Protein AF-A0A8J7USV6-F1 (afdb_monomer)

Structure (mmCIF, N/CA/C/O backbone):
data_AF-A0A8J7USV6-F1
#
_entry.id   AF-A0A8J7USV6-F1
#
loop_
_atom_site.group_PDB
_atom_site.id
_atom_site.type_symbol
_atom_site.label_atom_id
_atom_site.label_alt_id
_atom_site.label_comp_id
_atom_site.label_asym_id
_atom_site.label_entity_id
_atom_site.label_seq_id
_atom_site.pdbx_PDB_ins_code
_atom_site.Cartn_x
_atom_site.Cartn_y
_atom_site.Cartn_z
_atom_site.occupancy
_atom_site.B_iso_or_equiv
_atom_site.auth_seq_id
_atom_site.auth_comp_id
_atom_site.auth_asym_id
_atom_site.auth_atom_id
_atom_site.pdbx_PDB_model_num
ATOM 1 N N . MET A 1 1 ? 11.030 -17.946 -45.733 1.00 32.62 1 MET A N 1
ATOM 2 C CA . MET A 1 1 ? 11.111 -16.596 -46.326 1.00 32.62 1 MET A CA 1
ATOM 3 C C . MET A 1 1 ? 10.103 -15.736 -45.569 1.00 32.62 1 MET A C 1
ATOM 5 O O . MET A 1 1 ? 8.925 -15.806 -45.866 1.00 32.62 1 MET A O 1
ATOM 9 N N . THR A 1 2 ? 10.401 -15.354 -44.325 1.00 37.97 2 THR A N 1
ATOM 10 C CA . THR A 1 2 ? 11.045 -14.081 -43.927 1.00 37.97 2 THR A CA 1
ATOM 11 C C . THR A 1 2 ? 10.386 -12.853 -44.532 1.00 37.97 2 THR A C 1
ATOM 13 O O . THR A 1 2 ? 10.600 -12.565 -45.706 1.00 37.97 2 THR A O 1
ATOM 16 N N . ASN A 1 3 ? 9.644 -12.145 -43.684 1.00 30.41 3 ASN A N 1
ATOM 17 C CA . ASN A 1 3 ? 9.707 -10.699 -43.431 1.00 30.41 3 ASN A CA 1
ATOM 18 C C . ASN A 1 3 ? 8.305 -10.211 -43.068 1.00 30.41 3 ASN A C 1
ATOM 20 O O . ASN A 1 3 ? 7.338 -10.631 -43.684 1.00 30.41 3 ASN A O 1
ATOM 24 N N . SER A 1 4 ? 8.077 -9.292 -42.146 1.00 34.09 4 SER A N 1
ATOM 25 C CA . SER A 1 4 ? 8.859 -8.649 -41.093 1.00 34.09 4 SER A CA 1
ATOM 26 C C . SER A 1 4 ? 7.808 -7.861 -40.321 1.00 34.09 4 SER A C 1
ATOM 28 O O . SER A 1 4 ? 6.935 -7.251 -40.935 1.00 34.09 4 SER A O 1
ATOM 30 N N . ASN A 1 5 ? 7.891 -7.855 -38.994 1.00 43.84 5 ASN A N 1
ATOM 31 C CA . ASN A 1 5 ? 7.265 -6.801 -38.201 1.00 43.84 5 ASN A CA 1
ATOM 32 C C . ASN A 1 5 ? 7.887 -5.462 -38.646 1.00 43.84 5 ASN A C 1
ATOM 34 O O . ASN A 1 5 ? 9.103 -5.421 -38.869 1.00 43.84 5 ASN A O 1
ATOM 38 N N . PRO A 1 6 ? 7.102 -4.393 -38.803 1.00 44.88 6 PRO A N 1
ATOM 39 C CA . PRO A 1 6 ? 7.138 -3.414 -37.722 1.00 44.88 6 PRO A CA 1
ATOM 40 C C . PRO A 1 6 ? 5.804 -2.679 -37.554 1.00 44.88 6 PRO A C 1
ATOM 42 O O . PRO A 1 6 ? 5.276 -2.156 -38.519 1.00 44.88 6 PRO A O 1
ATOM 45 N N . ASP A 1 7 ? 5.312 -2.575 -36.323 1.00 34.72 7 ASP A N 1
ATOM 46 C CA . ASP A 1 7 ? 4.784 -1.305 -35.812 1.00 34.72 7 ASP A CA 1
ATOM 47 C C . ASP A 1 7 ? 4.753 -1.339 -34.284 1.00 34.72 7 ASP A C 1
ATOM 49 O O . ASP A 1 7 ? 3.748 -1.562 -33.608 1.00 34.72 7 ASP A O 1
ATOM 53 N N . SER A 1 8 ? 5.937 -1.092 -33.728 1.00 41.25 8 SER A N 1
ATOM 54 C CA . SER A 1 8 ? 6.122 -0.514 -32.406 1.00 41.25 8 SER A CA 1
ATOM 55 C C . SER A 1 8 ? 5.483 0.877 -32.379 1.00 41.25 8 SER A C 1
ATOM 57 O O . SER A 1 8 ? 6.161 1.885 -32.580 1.00 41.25 8 SER A O 1
ATOM 59 N N . ASN A 1 9 ? 4.171 0.939 -32.159 1.00 34.59 9 ASN A N 1
ATOM 60 C CA . ASN A 1 9 ? 3.465 2.203 -32.006 1.00 34.59 9 ASN A CA 1
ATOM 61 C C . ASN A 1 9 ? 3.696 2.741 -30.583 1.00 34.59 9 ASN A C 1
ATOM 63 O O . ASN A 1 9 ? 2.975 2.439 -29.629 1.00 34.59 9 ASN A O 1
ATOM 67 N N . SER A 1 10 ? 4.787 3.490 -30.438 1.00 39.06 10 SER A N 1
ATOM 68 C CA . SER A 1 10 ? 5.188 4.223 -29.244 1.00 39.06 10 SER A CA 1
ATOM 69 C C . SER A 1 10 ? 4.221 5.381 -28.987 1.00 39.06 10 SER A C 1
ATOM 71 O O . SER A 1 10 ? 4.463 6.531 -29.344 1.00 39.06 10 SER A O 1
ATOM 73 N N . ASN A 1 11 ? 3.106 5.084 -28.320 1.00 34.62 11 ASN A N 1
ATOM 74 C CA . ASN A 1 11 ? 2.178 6.108 -27.857 1.00 34.62 11 ASN A CA 1
ATOM 75 C C . ASN A 1 11 ? 2.848 6.937 -26.741 1.00 34.62 11 ASN A C 1
ATOM 77 O O . ASN A 1 11 ? 2.879 6.554 -25.569 1.00 34.62 11 ASN A O 1
ATOM 81 N N . SER A 1 12 ? 3.448 8.067 -27.117 1.00 42.53 12 SER A N 1
ATOM 82 C CA . SER A 1 12 ? 4.252 8.956 -26.269 1.00 42.53 12 SER A CA 1
ATOM 83 C C . SER A 1 12 ? 3.417 9.836 -25.325 1.00 42.53 12 SER A C 1
ATOM 85 O O . SER A 1 12 ? 3.776 10.985 -25.071 1.00 42.53 12 SER A O 1
ATOM 87 N N . ASN A 1 13 ? 2.299 9.311 -24.818 1.00 50.16 13 ASN A N 1
ATOM 88 C CA . ASN A 1 13 ? 1.357 10.017 -23.947 1.00 50.16 13 ASN A CA 1
ATOM 89 C C . ASN A 1 13 ? 0.869 9.123 -22.791 1.00 50.16 13 ASN A C 1
ATOM 91 O O . ASN A 1 13 ? -0.292 9.152 -22.390 1.00 50.16 13 ASN A O 1
ATOM 95 N N . SER A 1 14 ? 1.749 8.255 -22.292 1.00 68.62 14 SER A N 1
ATOM 96 C CA . SER A 1 14 ? 1.438 7.361 -21.184 1.00 68.62 14 SER A CA 1
ATOM 97 C C . SER A 1 14 ? 1.781 7.998 -19.837 1.00 68.62 14 SER A C 1
ATOM 99 O O . SER A 1 14 ? 2.947 8.275 -19.534 1.00 68.62 14 SER A O 1
ATOM 101 N N . ASN A 1 15 ? 0.767 8.129 -18.976 1.00 85.56 15 ASN A N 1
ATOM 102 C CA . ASN A 1 15 ? 0.896 8.509 -17.561 1.00 85.56 15 ASN A CA 1
ATOM 103 C C . ASN A 1 15 ? 1.617 7.437 -16.715 1.00 85.56 15 ASN A C 1
ATOM 105 O O . ASN A 1 15 ? 1.535 7.456 -15.488 1.00 85.56 15 ASN A O 1
ATOM 109 N N . TYR A 1 16 ? 2.289 6.471 -17.346 1.00 89.69 16 TYR A N 1
ATOM 110 C CA . TYR A 1 16 ? 2.949 5.347 -16.698 1.00 89.69 16 TYR A CA 1
ATOM 111 C C . TYR A 1 16 ? 4.383 5.143 -17.203 1.00 89.69 16 TYR A C 1
ATOM 113 O O . TYR A 1 16 ? 4.720 5.457 -18.344 1.00 89.69 16 TYR A O 1
ATOM 121 N N . LYS A 1 17 ? 5.232 4.593 -16.334 1.00 92.06 17 LYS A N 1
ATOM 122 C CA . LYS A 1 17 ? 6.591 4.132 -16.626 1.00 92.06 17 LYS A CA 1
ATOM 123 C C . LYS A 1 17 ? 6.780 2.749 -16.004 1.00 92.06 17 LYS A C 1
ATOM 125 O O . LYS A 1 17 ? 7.039 2.629 -14.811 1.00 92.06 17 LYS A O 1
ATOM 130 N N . THR A 1 18 ? 6.616 1.707 -16.813 1.00 93.25 18 THR A N 1
ATOM 131 C CA . THR A 1 18 ? 6.684 0.306 -16.362 1.00 93.25 18 THR A CA 1
ATOM 132 C C . THR A 1 18 ? 7.856 -0.476 -16.954 1.00 93.25 18 THR A C 1
ATOM 134 O O . THR A 1 18 ? 8.149 -1.559 -16.458 1.00 93.25 18 THR A O 1
ATOM 137 N N . GLU A 1 19 ? 8.550 0.063 -17.965 1.00 93.56 19 GLU A N 1
ATOM 138 C CA . GLU A 1 19 ? 9.774 -0.517 -18.552 1.00 93.56 19 GLU A CA 1
ATOM 139 C C . GLU A 1 19 ? 9.616 -1.994 -18.980 1.00 93.56 19 GLU A C 1
ATOM 141 O O . GLU A 1 19 ? 10.506 -2.811 -18.747 1.00 93.56 19 GLU A O 1
ATOM 146 N N . GLY A 1 20 ? 8.468 -2.368 -19.561 1.00 94.44 20 GLY A N 1
ATOM 147 C CA . GLY A 1 20 ? 8.189 -3.751 -19.993 1.00 94.44 20 GLY A CA 1
ATOM 148 C C . GLY A 1 20 ? 7.992 -4.748 -18.841 1.00 94.44 20 GLY A C 1
ATOM 149 O O . GLY A 1 20 ? 8.099 -5.961 -19.030 1.00 94.44 20 GLY A O 1
ATOM 150 N N . ILE A 1 21 ? 7.748 -4.248 -17.626 1.00 96.75 21 ILE A N 1
ATOM 151 C CA . ILE A 1 21 ? 7.384 -5.055 -16.462 1.00 96.75 21 ILE A CA 1
ATOM 152 C C . ILE A 1 21 ? 5.889 -4.898 -16.217 1.00 96.75 21 ILE A C 1
ATOM 154 O O . ILE A 1 21 ? 5.389 -3.801 -15.973 1.00 96.75 21 ILE A O 1
ATOM 158 N N . SER A 1 22 ? 5.196 -6.024 -16.209 1.00 96.75 22 SER A N 1
ATOM 159 C CA . SER A 1 22 ? 3.786 -6.158 -15.868 1.00 96.75 22 SER A CA 1
ATOM 160 C C . SER A 1 22 ? 3.607 -6.703 -14.455 1.00 96.75 22 SER A C 1
ATOM 162 O O . SER A 1 22 ? 4.528 -7.282 -13.865 1.00 96.75 22 SER A O 1
ATOM 164 N N . TRP A 1 23 ? 2.402 -6.563 -13.900 1.00 96.69 23 TRP A N 1
ATOM 165 C CA . TRP A 1 23 ? 2.087 -7.093 -12.578 1.00 96.69 23 TRP A CA 1
ATOM 166 C C . TRP A 1 23 ? 0.656 -7.616 -12.464 1.00 96.69 23 TRP A C 1
ATOM 168 O O . TRP A 1 23 ? -0.284 -7.042 -12.998 1.00 96.69 23 TRP A O 1
ATOM 178 N N . SER A 1 24 ? 0.498 -8.691 -11.690 1.00 95.31 24 SER A N 1
ATOM 179 C CA . SER A 1 24 ? -0.793 -9.175 -11.206 1.00 95.31 24 SER A CA 1
ATOM 180 C C . SER A 1 24 ? -0.669 -9.652 -9.756 1.00 95.31 24 SER A C 1
ATOM 182 O O . SER A 1 24 ? 0.264 -10.383 -9.398 1.00 95.31 24 SER A O 1
ATOM 184 N N . CYS A 1 25 ? -1.602 -9.237 -8.894 1.00 92.69 25 CYS A N 1
ATOM 185 C CA . CYS A 1 25 ? -1.605 -9.634 -7.488 1.00 92.69 25 CYS A CA 1
ATOM 186 C C . CYS A 1 25 ? -1.754 -11.154 -7.339 1.00 92.69 25 CYS A C 1
ATOM 188 O O . CYS A 1 25 ? -2.720 -11.750 -7.800 1.00 92.69 25 CYS A O 1
ATOM 190 N N . ARG A 1 26 ? -0.832 -11.784 -6.602 1.00 93.94 26 ARG A N 1
ATOM 191 C CA . ARG A 1 26 ? -0.868 -13.229 -6.302 1.00 93.94 26 ARG A CA 1
ATOM 192 C C . ARG A 1 26 ? -1.537 -13.563 -4.965 1.00 93.94 26 ARG A C 1
ATOM 194 O O . ARG A 1 26 ? -1.448 -14.702 -4.528 1.00 93.94 26 ARG A O 1
ATOM 201 N N . PHE A 1 27 ? -2.112 -12.571 -4.276 1.00 92.19 27 PHE A N 1
ATOM 202 C CA . PHE A 1 27 ? -2.733 -12.721 -2.948 1.00 92.19 27 PHE A CA 1
ATOM 203 C C . PHE A 1 27 ? -1.849 -13.471 -1.928 1.00 92.19 27 PHE A C 1
ATOM 205 O O . PHE A 1 27 ? -2.332 -14.214 -1.085 1.00 92.19 27 PHE A O 1
ATOM 212 N N . CYS A 1 28 ? -0.526 -13.292 -2.013 1.00 93.12 28 CYS A N 1
ATOM 213 C CA . CYS A 1 28 ? 0.437 -14.120 -1.282 1.00 93.12 28 CYS A CA 1
ATOM 214 C C . CYS A 1 28 ? 0.840 -13.571 0.097 1.00 93.12 28 CYS A C 1
ATOM 216 O O . CYS A 1 28 ? 1.681 -14.172 0.764 1.00 93.12 28 CYS A O 1
ATOM 218 N N . GLY A 1 29 ? 0.338 -12.394 0.486 1.00 92.75 29 GLY A N 1
ATOM 219 C CA . GLY A 1 29 ? 0.697 -11.708 1.735 1.00 92.75 29 GLY A CA 1
ATOM 220 C C . GLY A 1 29 ? 2.133 -11.163 1.800 1.00 92.75 29 GLY A C 1
ATOM 221 O O . GLY A 1 29 ? 2.512 -10.534 2.785 1.00 92.75 29 GLY A O 1
ATOM 222 N N . GLY A 1 30 ? 2.956 -11.373 0.763 1.00 93.12 30 GLY A N 1
ATOM 223 C CA . GLY A 1 30 ? 4.381 -11.024 0.783 1.00 93.12 30 GLY A CA 1
ATOM 224 C C . GLY A 1 30 ? 4.643 -9.530 0.980 1.00 93.12 30 GLY A C 1
ATOM 225 O O . GLY A 1 30 ? 5.493 -9.166 1.790 1.00 93.12 30 GLY A O 1
ATOM 226 N N . CYS A 1 31 ? 3.870 -8.685 0.295 1.00 92.25 31 CYS A N 1
ATOM 227 C CA . CYS A 1 31 ? 3.948 -7.223 0.365 1.00 92.25 31 CYS A CA 1
ATOM 228 C C . CYS A 1 31 ? 3.113 -6.592 1.486 1.00 92.25 31 CYS A C 1
ATOM 230 O O . CYS A 1 31 ? 3.108 -5.372 1.626 1.00 92.25 31 CYS A O 1
ATOM 232 N N . CYS A 1 32 ? 2.366 -7.394 2.248 1.00 91.69 32 CYS A N 1
ATOM 233 C CA . CYS A 1 32 ? 1.551 -6.878 3.337 1.00 91.69 32 CYS A CA 1
ATOM 234 C C . CYS A 1 32 ? 2.465 -6.455 4.488 1.00 91.69 32 CYS A C 1
ATOM 236 O O . CYS A 1 32 ? 3.048 -7.300 5.164 1.00 91.69 32 CYS A O 1
ATOM 238 N N . ASP A 1 33 ? 2.568 -5.152 4.700 1.00 89.25 33 ASP A N 1
ATOM 239 C CA . ASP A 1 33 ? 3.353 -4.533 5.767 1.00 89.25 33 ASP A CA 1
ATOM 240 C C . ASP A 1 33 ? 2.464 -3.572 6.582 1.00 89.25 33 ASP A C 1
ATOM 242 O O . ASP A 1 33 ? 1.242 -3.670 6.521 1.00 89.25 33 ASP A O 1
ATOM 246 N N . SER A 1 34 ? 3.047 -2.677 7.368 1.00 93.44 34 SER A N 1
ATOM 247 C CA . SER A 1 34 ? 2.408 -1.604 8.126 1.00 93.44 34 SER A CA 1
ATOM 248 C C . SER A 1 34 ? 2.241 -0.346 7.252 1.00 93.44 34 SER A C 1
ATOM 250 O O . SER A 1 34 ? 3.155 0.474 7.167 1.00 93.44 34 SER A O 1
ATOM 252 N N . PRO A 1 35 ? 1.105 -0.175 6.541 1.00 94.88 35 PRO A N 1
ATOM 253 C CA . PRO A 1 35 ? 0.892 0.987 5.690 1.00 94.88 35 PRO A CA 1
ATOM 254 C C . PRO A 1 35 ? 0.575 2.242 6.504 1.00 94.88 35 PRO A C 1
ATOM 256 O O . PRO A 1 35 ? -0.057 2.183 7.567 1.00 94.88 35 PRO A O 1
ATOM 259 N N . SER A 1 36 ? 0.906 3.389 5.916 1.00 95.44 36 SER A N 1
ATOM 260 C CA . SER A 1 36 ? 0.290 4.661 6.279 1.00 95.44 36 SER A CA 1
ATOM 261 C C . SER A 1 36 ? -1.207 4.646 5.960 1.00 95.44 36 SER A C 1
ATOM 263 O O . SER A 1 36 ? -1.646 4.048 4.977 1.00 95.44 36 SER A O 1
ATOM 265 N N . VAL A 1 37 ? -1.998 5.328 6.780 1.00 97.56 37 VAL A N 1
ATOM 266 C CA . VAL A 1 37 ? -3.452 5.451 6.635 1.00 97.56 37 VAL A CA 1
ATOM 267 C C . VAL A 1 37 ? -3.877 6.904 6.759 1.00 97.56 37 VAL A C 1
ATOM 269 O O . VAL A 1 37 ? -3.353 7.651 7.584 1.00 97.56 37 VAL A O 1
ATOM 272 N N . THR A 1 38 ? -4.840 7.306 5.940 1.00 97.50 38 THR A N 1
ATOM 273 C CA . THR A 1 38 ? -5.501 8.611 6.033 1.00 97.50 38 THR A CA 1
ATOM 274 C C . THR A 1 38 ? -6.661 8.565 7.027 1.00 97.50 38 THR A C 1
ATOM 276 O O . THR A 1 38 ? -7.163 7.494 7.376 1.00 97.50 38 THR A O 1
ATOM 279 N N . LYS A 1 39 ? -7.185 9.735 7.408 1.00 97.12 39 LYS A N 1
ATOM 280 C CA . LYS A 1 39 ? -8.455 9.833 8.150 1.00 97.12 39 LYS A CA 1
ATOM 281 C C . LYS A 1 39 ? -9.599 9.054 7.475 1.00 97.12 39 LYS A C 1
ATOM 283 O O . LYS A 1 39 ? -10.384 8.401 8.156 1.00 97.12 39 LYS A O 1
ATOM 288 N N . LYS A 1 40 ? -9.682 9.090 6.138 1.00 97.56 40 LYS A N 1
ATOM 289 C CA . LYS A 1 40 ? -10.721 8.375 5.379 1.00 97.56 40 LYS A CA 1
ATOM 290 C C . LYS A 1 40 ? -10.538 6.860 5.451 1.00 97.56 40 LYS A C 1
ATOM 292 O O . LYS A 1 40 ? -11.522 6.144 5.598 1.00 97.56 40 LYS A O 1
ATOM 297 N N . ASP A 1 41 ? -9.298 6.374 5.408 1.00 98.38 41 ASP A N 1
ATOM 298 C CA . ASP A 1 41 ? -9.015 4.945 5.583 1.00 98.38 41 ASP A CA 1
ATOM 299 C C . ASP A 1 41 ? -9.462 4.462 6.967 1.00 98.38 41 ASP A C 1
ATOM 301 O O . ASP A 1 41 ? -10.137 3.442 7.067 1.00 98.38 41 ASP A O 1
ATOM 305 N N . ILE A 1 42 ? -9.155 5.220 8.024 1.00 98.50 42 ILE A N 1
ATOM 306 C CA . ILE A 1 42 ? -9.554 4.880 9.399 1.00 98.50 42 ILE A CA 1
ATOM 307 C C . ILE A 1 42 ? -11.081 4.837 9.526 1.00 98.50 42 ILE A C 1
ATOM 309 O O . ILE A 1 42 ? -11.613 3.879 10.078 1.00 98.50 42 ILE A O 1
ATOM 313 N N . ALA A 1 43 ? -11.794 5.819 8.965 1.00 98.44 43 ALA A N 1
ATOM 314 C CA . ALA A 1 43 ? -13.258 5.836 8.968 1.00 98.44 43 ALA A CA 1
ATOM 315 C C . ALA A 1 43 ? -13.864 4.636 8.214 1.00 98.44 43 ALA A C 1
ATOM 317 O O . ALA A 1 43 ? -14.811 4.014 8.693 1.00 98.44 43 ALA A O 1
ATOM 318 N N . ASN A 1 44 ? -13.292 4.261 7.066 1.00 98.56 44 ASN A N 1
ATOM 319 C CA . ASN A 1 44 ? -13.734 3.088 6.307 1.00 98.56 44 ASN A CA 1
ATOM 320 C C . ASN A 1 44 ? -13.492 1.780 7.077 1.00 98.56 44 ASN A C 1
ATOM 322 O O . ASN A 1 44 ? -14.347 0.895 7.077 1.00 98.56 44 ASN A O 1
ATOM 326 N N . ILE A 1 45 ? -12.338 1.659 7.740 1.00 98.62 45 ILE A N 1
ATOM 327 C CA . ILE A 1 45 ? -12.011 0.510 8.593 1.00 98.62 45 ILE A CA 1
ATOM 328 C C . ILE A 1 45 ? -12.986 0.438 9.773 1.00 98.62 45 ILE A C 1
ATOM 330 O O . ILE A 1 45 ? -13.514 -0.636 10.048 1.00 98.62 45 ILE A O 1
ATOM 334 N N . ALA A 1 46 ? -13.269 1.569 10.423 1.00 98.69 46 ALA A N 1
ATOM 335 C CA . ALA A 1 46 ? -14.212 1.670 11.536 1.00 98.69 46 ALA A CA 1
ATOM 336 C C . ALA A 1 46 ? -15.609 1.174 11.133 1.00 98.69 46 ALA A C 1
ATOM 338 O O . ALA A 1 46 ? -16.152 0.269 11.765 1.00 98.69 46 ALA A O 1
ATOM 339 N N . GLY A 1 47 ? -16.141 1.678 10.012 1.00 98.69 47 GLY A N 1
ATOM 340 C CA . GLY A 1 47 ? -17.440 1.255 9.485 1.00 98.69 47 GLY A CA 1
ATOM 341 C C . GLY A 1 47 ? -17.491 -0.230 9.112 1.00 98.69 47 GLY A C 1
ATOM 342 O O . GLY A 1 47 ? -18.477 -0.905 9.397 1.00 98.69 47 GLY A O 1
ATOM 343 N N . PHE A 1 48 ? -16.417 -0.769 8.530 1.00 98.69 48 PHE A N 1
ATOM 344 C CA . PHE A 1 48 ? -16.335 -2.192 8.188 1.00 98.69 48 PHE A CA 1
ATOM 345 C C . PHE A 1 48 ? -16.290 -3.100 9.422 1.00 98.69 48 PHE A C 1
ATOM 347 O O . PHE A 1 48 ? -16.947 -4.139 9.446 1.00 98.69 48 PHE A O 1
ATOM 354 N N . LEU A 1 49 ? -15.526 -2.708 10.444 1.00 98.31 49 LEU A N 1
ATOM 355 C CA . LEU A 1 49 ? -15.379 -3.453 11.696 1.00 98.31 49 LEU A CA 1
ATOM 356 C C . LEU A 1 49 ? -16.520 -3.197 12.692 1.00 98.31 49 LEU A C 1
ATOM 358 O O . LEU A 1 49 ? -16.600 -3.898 13.696 1.00 98.31 49 LEU A O 1
ATOM 362 N N . LYS A 1 50 ? -17.400 -2.228 12.408 1.00 98.31 50 LYS A N 1
ATOM 363 C CA . LYS A 1 50 ? -18.498 -1.785 13.281 1.00 98.31 50 LYS A CA 1
ATOM 364 C C . LYS A 1 50 ? -18.012 -1.319 14.660 1.00 98.31 50 LYS A C 1
ATOM 366 O O . LYS A 1 50 ? -18.608 -1.648 15.680 1.00 98.31 50 LYS A O 1
ATOM 371 N N . ILE A 1 51 ? -16.929 -0.550 14.667 1.00 98.56 51 ILE A N 1
ATOM 372 C CA . ILE A 1 51 ? -16.355 0.100 15.855 1.00 98.56 51 ILE A CA 1
ATOM 373 C C . ILE A 1 51 ? -16.164 1.591 15.582 1.00 98.56 51 ILE A C 1
A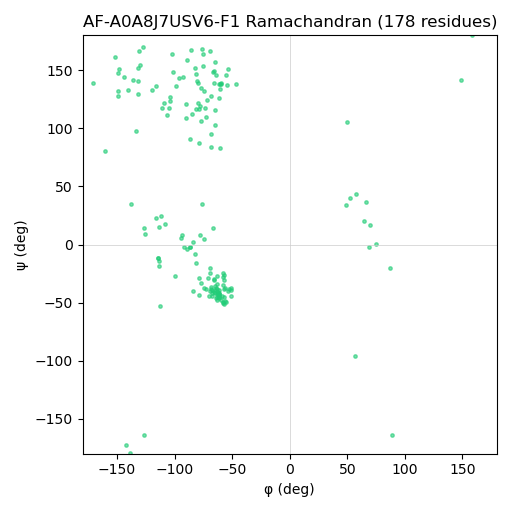TOM 375 O O . ILE A 1 51 ? -16.302 2.034 14.439 1.00 98.56 51 ILE A O 1
ATOM 379 N N . THR A 1 52 ? -15.847 2.381 16.605 1.00 98.62 52 THR A N 1
ATOM 380 C CA . THR A 1 52 ? -15.631 3.822 16.420 1.00 98.62 52 THR A CA 1
ATOM 381 C C . THR A 1 52 ? -14.282 4.139 15.767 1.00 98.62 52 THR A C 1
ATOM 383 O O . THR A 1 52 ? -13.365 3.313 15.712 1.00 98.62 52 THR A O 1
ATOM 386 N N . PHE A 1 53 ? -14.136 5.370 15.270 1.00 98.44 53 PHE A N 1
ATOM 387 C CA . PHE A 1 53 ? -12.864 5.871 14.746 1.00 98.44 53 PHE A CA 1
ATOM 388 C C . PHE A 1 53 ? -11.766 5.817 15.822 1.00 98.44 53 PHE A C 1
ATOM 390 O O . PHE A 1 53 ? -10.653 5.359 15.562 1.00 98.44 53 PHE A O 1
ATOM 397 N N . GLU A 1 54 ? -12.094 6.235 17.043 1.00 98.38 54 GLU A N 1
ATOM 398 C CA . GLU A 1 54 ? -11.206 6.266 18.208 1.00 98.38 54 GLU A CA 1
ATOM 399 C C . GLU A 1 54 ? -10.772 4.852 18.615 1.00 98.38 54 GLU A C 1
ATOM 401 O O . GLU A 1 54 ? -9.611 4.615 18.968 1.00 98.38 54 GLU A O 1
ATOM 406 N N . GLU A 1 55 ? -11.678 3.880 18.503 1.00 98.56 55 GLU A N 1
ATOM 407 C CA . GLU A 1 55 ? -11.347 2.473 18.695 1.00 98.56 55 GLU A CA 1
ATOM 408 C C . GLU A 1 55 ? -10.382 1.967 17.623 1.00 98.56 55 GLU A C 1
ATOM 410 O O . GLU A 1 55 ? -9.451 1.235 17.954 1.00 98.56 55 GLU A O 1
ATOM 415 N N . VAL A 1 56 ? -10.527 2.378 16.356 1.00 98.56 56 VAL A N 1
ATOM 416 C CA . VAL A 1 56 ? -9.553 2.003 15.318 1.00 98.56 56 VAL A CA 1
ATOM 417 C C . VAL A 1 56 ? -8.180 2.597 15.612 1.00 98.56 56 VAL A C 1
ATOM 419 O O . VAL A 1 56 ? -7.178 1.882 15.537 1.00 98.56 56 VAL A O 1
ATOM 422 N N . VAL A 1 57 ? -8.126 3.880 15.977 1.00 98.25 57 VAL A N 1
ATOM 423 C CA . VAL A 1 57 ? -6.875 4.566 16.327 1.00 98.25 57 VAL A CA 1
ATOM 424 C C . VAL A 1 57 ? -6.177 3.860 17.492 1.00 98.25 57 VAL A C 1
ATOM 426 O O . VAL A 1 57 ? -5.001 3.522 17.387 1.00 98.25 57 VAL A O 1
ATOM 429 N N . SER A 1 58 ? -6.891 3.572 18.579 1.00 98.00 58 SER A N 1
ATOM 430 C CA . SER A 1 58 ? -6.298 2.938 19.765 1.00 98.00 58 SER A CA 1
ATOM 431 C C . SER A 1 58 ? -5.909 1.470 19.533 1.00 98.00 58 SER A C 1
ATOM 433 O O . SER A 1 58 ? -4.807 1.039 19.899 1.00 98.00 58 SER A O 1
ATOM 435 N N . LYS A 1 59 ? -6.780 0.682 18.889 1.00 97.75 59 LYS A N 1
ATOM 436 C CA . LYS A 1 59 ? -6.578 -0.764 18.705 1.00 97.75 59 LYS A CA 1
ATOM 437 C C . LYS A 1 59 ? -5.594 -1.070 17.579 1.00 97.75 59 LYS A C 1
ATOM 439 O O . LYS A 1 59 ? -4.697 -1.890 17.786 1.00 97.75 59 LYS A O 1
ATOM 444 N N . TYR A 1 60 ? -5.692 -0.390 16.435 1.00 98.06 60 TYR A N 1
ATOM 445 C CA . TYR A 1 60 ? -5.023 -0.806 15.196 1.00 98.06 60 TYR A CA 1
ATOM 446 C C . TYR A 1 60 ? -3.939 0.136 14.675 1.00 98.06 60 TYR A C 1
ATOM 448 O O . TYR A 1 60 ? -3.196 -0.286 13.789 1.00 98.06 60 TYR A O 1
ATOM 456 N N . LEU A 1 61 ? -3.789 1.362 15.187 1.00 98.19 61 LEU A N 1
ATOM 457 C CA . LEU A 1 61 ? -2.718 2.267 14.748 1.00 98.19 61 LEU A CA 1
ATOM 458 C C . LEU A 1 61 ? -1.532 2.255 15.717 1.00 98.19 61 LEU A C 1
ATOM 460 O O . LEU A 1 61 ? -1.684 2.275 16.934 1.00 98.19 61 LEU A O 1
ATOM 464 N N . LYS A 1 62 ? -0.322 2.212 15.159 1.00 97.31 62 LYS A N 1
ATOM 465 C CA . LYS A 1 62 ? 0.939 2.426 15.874 1.00 97.31 62 LYS A CA 1
ATOM 466 C C . LYS A 1 62 ? 1.132 3.906 16.201 1.00 97.31 62 LYS A C 1
ATOM 468 O O . LYS A 1 62 ? 1.666 4.237 17.252 1.00 97.31 62 LYS A O 1
ATOM 473 N N . SER A 1 63 ? 0.728 4.782 15.286 1.00 97.06 63 SER A N 1
ATOM 474 C CA . SER A 1 63 ? 0.804 6.232 15.447 1.00 97.06 63 SER A CA 1
ATOM 475 C C . SER A 1 63 ? -0.342 6.915 14.708 1.00 97.06 63 SER A C 1
ATOM 477 O O . SER A 1 63 ? -0.841 6.405 13.702 1.00 97.06 63 SER A O 1
ATOM 479 N N . TRP A 1 64 ? -0.752 8.074 15.217 1.00 97.25 64 TRP A N 1
ATOM 480 C CA . TRP A 1 64 ? -1.781 8.935 14.642 1.00 97.25 64 TRP A CA 1
ATOM 481 C C . TRP A 1 64 ? -1.461 10.387 14.995 1.00 97.25 64 TRP A C 1
ATOM 483 O O . TRP A 1 64 ? -1.250 10.693 16.164 1.00 97.25 64 TRP A O 1
ATOM 493 N N . ASN A 1 65 ? -1.418 11.274 13.999 1.00 95.25 65 ASN A N 1
ATOM 494 C CA . ASN A 1 65 ? -1.094 12.693 14.203 1.00 95.25 65 ASN A CA 1
ATOM 495 C C . ASN A 1 65 ? -2.267 13.645 13.906 1.00 95.25 65 ASN A C 1
ATOM 497 O O . ASN A 1 65 ? -2.059 14.836 13.702 1.00 95.25 65 ASN A O 1
ATOM 501 N N . GLY A 1 66 ? -3.494 13.125 13.811 1.00 93.31 66 GLY A N 1
ATOM 502 C CA . GLY A 1 66 ? -4.686 13.902 13.445 1.00 93.31 66 GLY A CA 1
ATOM 503 C C . GLY A 1 66 ? -4.947 14.007 11.937 1.00 93.31 66 GLY A C 1
ATOM 504 O O . GLY A 1 66 ? -6.089 14.237 11.535 1.00 93.31 66 GLY A O 1
ATOM 505 N N . LYS A 1 67 ? -3.931 13.781 11.094 1.00 91.62 67 LYS A N 1
ATOM 506 C CA . LYS A 1 67 ? -4.053 13.780 9.625 1.00 91.62 67 LYS A CA 1
ATOM 507 C C . LYS A 1 67 ? -3.822 12.391 9.034 1.00 91.62 67 LYS A C 1
ATOM 509 O O . LYS A 1 67 ? -4.663 11.888 8.288 1.00 91.62 67 LYS A O 1
ATOM 514 N N . ASN A 1 68 ? -2.693 11.789 9.394 1.00 94.44 68 ASN A N 1
ATOM 515 C CA . ASN A 1 68 ? -2.235 10.488 8.932 1.00 94.44 68 ASN A CA 1
ATOM 516 C C . ASN A 1 68 ? -1.826 9.618 10.129 1.00 94.44 68 ASN A C 1
ATOM 518 O O . ASN A 1 68 ? -1.453 10.109 11.198 1.00 94.44 68 ASN A O 1
ATOM 522 N N . GLY A 1 69 ? -1.890 8.309 9.935 1.00 96.31 69 GLY A N 1
ATOM 523 C CA . GLY A 1 69 ? -1.435 7.322 10.903 1.00 96.31 69 GLY A CA 1
ATOM 524 C C . GLY A 1 69 ? -0.695 6.179 10.239 1.00 96.31 69 GLY A C 1
ATOM 525 O O . GLY A 1 69 ? -0.539 6.156 9.021 1.00 96.31 69 GLY A O 1
ATOM 526 N N . VAL A 1 70 ? -0.255 5.223 11.045 1.00 97.50 70 VAL A N 1
ATOM 527 C CA . VAL A 1 70 ? 0.436 4.011 10.594 1.00 97.50 70 VAL A CA 1
ATOM 528 C C . VAL A 1 70 ? -0.209 2.817 11.280 1.00 97.50 70 VAL A C 1
ATOM 530 O O . VAL A 1 70 ? -0.377 2.842 12.498 1.00 97.50 70 VAL A O 1
ATOM 533 N N . LEU A 1 71 ? -0.586 1.775 10.535 1.00 97.94 71 LEU A N 1
ATOM 534 C CA . LEU A 1 71 ? -1.168 0.566 11.136 1.00 97.94 71 LEU A CA 1
ATOM 535 C C . LEU A 1 71 ? -0.145 -0.185 11.998 1.00 97.94 71 LEU A C 1
ATOM 537 O O . LEU A 1 71 ? 1.041 -0.198 11.694 1.00 97.94 71 LEU A O 1
ATOM 541 N N . LYS A 1 72 ? -0.579 -0.866 13.057 1.00 97.25 72 LYS A N 1
ATOM 542 C CA . LYS A 1 72 ? 0.297 -1.746 13.844 1.00 97.25 72 LYS A CA 1
ATOM 543 C C . LYS A 1 72 ? 0.781 -2.932 13.010 1.00 97.25 72 LYS A C 1
ATOM 545 O O . LYS A 1 72 ? 0.138 -3.355 12.043 1.00 97.25 72 LYS A O 1
ATOM 550 N N . THR A 1 73 ? 1.902 -3.498 13.439 1.00 94.56 73 THR A N 1
ATOM 551 C CA . THR A 1 73 ? 2.350 -4.815 13.000 1.00 94.56 73 THR A CA 1
ATOM 552 C C . THR A 1 73 ? 1.918 -5.883 14.001 1.00 94.56 73 THR A C 1
ATOM 554 O O . THR A 1 73 ? 1.932 -5.663 15.210 1.00 94.56 73 THR A O 1
ATOM 557 N N . SER A 1 74 ? 1.558 -7.059 13.494 1.00 88.12 74 SER A N 1
ATOM 558 C CA . SER A 1 74 ? 1.523 -8.306 14.252 1.00 88.12 74 SER A CA 1
ATOM 559 C C . SER A 1 74 ? 2.735 -9.132 13.829 1.00 88.12 74 SER A C 1
ATOM 561 O O . SER A 1 74 ? 2.884 -9.466 12.650 1.00 88.12 74 SER A O 1
ATOM 563 N N . LYS A 1 75 ? 3.647 -9.407 14.771 1.00 85.25 75 LYS A N 1
ATOM 564 C CA . LYS A 1 75 ? 4.983 -9.974 14.507 1.00 85.25 75 LYS A CA 1
ATOM 565 C C . LYS A 1 75 ? 5.775 -9.095 13.523 1.00 85.25 75 LYS A C 1
ATOM 567 O O . LYS A 1 75 ? 6.358 -8.097 13.929 1.00 85.25 75 LYS A O 1
ATOM 572 N N . THR A 1 76 ? 5.754 -9.422 12.232 1.00 84.88 76 THR A N 1
ATOM 573 C CA . THR A 1 76 ? 6.488 -8.724 11.158 1.00 84.88 76 THR A CA 1
ATOM 574 C C . THR A 1 76 ? 5.591 -8.268 10.004 1.00 84.88 76 THR A C 1
ATOM 576 O O . THR A 1 76 ? 6.088 -7.869 8.952 1.00 84.88 76 THR A O 1
ATOM 579 N N . LYS A 1 77 ? 4.266 -8.370 10.155 1.00 92.81 77 LYS A N 1
ATOM 580 C CA . LYS A 1 77 ? 3.291 -8.108 9.088 1.00 92.81 77 LYS A CA 1
ATOM 581 C C . LYS A 1 77 ? 2.177 -7.188 9.559 1.00 92.81 77 LYS A C 1
ATOM 583 O O . LYS A 1 77 ? 2.028 -6.958 10.754 1.00 92.81 77 LYS A O 1
ATOM 588 N N . CYS A 1 78 ? 1.395 -6.664 8.617 1.00 95.88 78 CYS A N 1
ATOM 589 C CA . CYS A 1 78 ? 0.193 -5.878 8.906 1.00 95.88 78 CYS A CA 1
ATOM 590 C C . CYS A 1 78 ? -0.688 -6.557 9.965 1.00 95.88 78 CYS A C 1
ATOM 592 O O . CYS A 1 78 ? -0.935 -7.757 9.862 1.00 95.88 78 CYS A O 1
ATOM 594 N N . VAL A 1 79 ? -1.245 -5.794 10.910 1.00 96.81 79 VAL A N 1
ATOM 595 C CA . VAL A 1 79 ? -2.215 -6.313 11.895 1.00 96.81 79 VAL A CA 1
ATOM 596 C C . VAL A 1 79 ? -3.452 -6.968 11.259 1.00 96.81 79 VAL A C 1
ATOM 598 O O . VAL A 1 79 ? -4.050 -7.854 11.858 1.00 96.81 79 VAL A O 1
ATOM 601 N N . PHE A 1 80 ? -3.820 -6.579 10.033 1.00 96.88 80 PHE A N 1
ATOM 602 C CA . PHE A 1 80 ? -4.950 -7.161 9.300 1.00 96.88 80 PHE A CA 1
ATOM 603 C C . PHE A 1 80 ? -4.565 -8.306 8.352 1.00 96.88 80 PHE A C 1
ATOM 605 O O . PHE A 1 80 ? -5.391 -8.725 7.538 1.00 96.88 80 PHE A O 1
ATOM 612 N N . LEU A 1 81 ? -3.321 -8.791 8.386 1.00 96.31 81 LEU A N 1
ATOM 613 C CA . LEU A 1 81 ? -2.941 -9.995 7.651 1.00 96.31 81 LEU A CA 1
ATOM 614 C C . LEU A 1 81 ? -3.275 -11.226 8.501 1.00 96.31 81 LEU A C 1
ATOM 616 O O . LEU A 1 81 ? -2.659 -11.439 9.542 1.00 96.31 81 LEU A O 1
ATOM 620 N N . GLY A 1 82 ? -4.245 -12.019 8.051 1.00 93.88 82 GLY A N 1
ATOM 621 C CA . GLY A 1 82 ? -4.618 -13.281 8.682 1.00 93.88 82 GLY A CA 1
ATOM 622 C C . GLY A 1 82 ? -3.542 -14.357 8.531 1.00 93.88 82 GLY A C 1
ATOM 623 O O . GLY A 1 82 ? -2.623 -14.247 7.713 1.00 93.88 82 GLY A O 1
ATOM 624 N N . GLU A 1 83 ? -3.675 -15.429 9.309 1.00 91.75 83 GLU A N 1
ATOM 625 C CA . GLU A 1 83 ? -2.752 -16.574 9.280 1.00 91.75 83 GLU A CA 1
ATOM 626 C C . GLU A 1 83 ? -2.760 -17.302 7.926 1.00 91.75 83 GLU A C 1
ATOM 628 O O . GLU A 1 83 ? -1.736 -17.821 7.483 1.00 91.75 83 GLU A O 1
ATOM 633 N N . ASP A 1 84 ? -3.879 -17.237 7.203 1.00 93.25 84 ASP A N 1
ATOM 634 C CA . ASP A 1 84 ? -4.037 -17.734 5.833 1.00 93.25 84 ASP A CA 1
ATOM 635 C C . ASP A 1 84 ? -3.364 -16.841 4.766 1.00 93.25 84 ASP A C 1
ATOM 637 O O . ASP A 1 84 ? -3.467 -17.101 3.563 1.00 93.25 84 ASP A O 1
ATOM 641 N N . ARG A 1 85 ? -2.651 -15.791 5.200 1.00 92.06 85 ARG A N 1
ATOM 642 C CA . ARG A 1 85 ? -2.011 -14.750 4.379 1.00 92.06 85 ARG A CA 1
ATOM 643 C C . ARG A 1 85 ? -2.989 -13.888 3.582 1.00 92.06 85 ARG A C 1
ATOM 645 O O . ARG A 1 85 ? -2.569 -13.221 2.630 1.00 92.06 85 ARG A O 1
ATOM 652 N N . LYS A 1 86 ? -4.266 -13.841 3.971 1.00 93.38 86 LYS A N 1
ATOM 653 C CA . LYS A 1 86 ? -5.263 -12.949 3.370 1.00 93.38 86 LYS A CA 1
ATOM 654 C C . LYS A 1 86 ? -5.516 -11.737 4.255 1.00 93.38 86 LYS A C 1
ATOM 656 O O . LYS A 1 86 ? -5.404 -11.776 5.475 1.00 93.38 86 LYS A O 1
ATOM 661 N N . CYS A 1 87 ? -5.836 -10.614 3.620 1.00 94.94 87 CYS A N 1
ATOM 662 C CA . CYS A 1 87 ? -6.169 -9.394 4.342 1.00 94.94 87 CYS A CA 1
ATOM 663 C C . CYS A 1 87 ? -7.619 -9.461 4.834 1.00 94.94 87 CYS A C 1
ATOM 665 O O . CYS A 1 87 ? -8.542 -9.554 4.024 1.00 94.94 87 CYS A O 1
ATOM 667 N N . THR A 1 88 ? -7.825 -9.353 6.143 1.00 96.44 88 THR A N 1
ATOM 668 C CA . THR A 1 88 ? -9.155 -9.438 6.768 1.00 96.44 88 THR A CA 1
ATOM 669 C C . THR A 1 88 ? -10.044 -8.232 6.451 1.00 96.44 88 THR A C 1
ATOM 671 O O . THR A 1 88 ? -11.265 -8.335 6.499 1.00 96.44 88 THR A O 1
ATOM 674 N N . ILE A 1 89 ? -9.445 -7.110 6.038 1.00 96.94 89 ILE A N 1
ATOM 675 C CA . ILE A 1 89 ? -10.144 -5.882 5.629 1.00 96.94 89 ILE A CA 1
ATOM 676 C C . ILE A 1 89 ? -9.998 -5.584 4.129 1.00 96.94 89 ILE A C 1
ATOM 678 O O . ILE A 1 89 ? -10.099 -4.432 3.715 1.00 96.94 89 ILE A O 1
ATOM 682 N N . TYR A 1 90 ? -9.739 -6.589 3.281 1.00 95.06 90 TYR A N 1
ATOM 683 C CA . TYR A 1 90 ? -9.339 -6.376 1.879 1.00 95.06 90 TYR A CA 1
ATOM 684 C C . TYR A 1 90 ? -10.265 -5.433 1.084 1.00 95.06 90 TYR A C 1
ATOM 686 O O . TYR A 1 90 ? -9.778 -4.630 0.284 1.00 95.06 90 TYR A O 1
ATOM 694 N N . LYS A 1 91 ? -11.585 -5.492 1.325 1.00 96.25 91 LYS A N 1
ATOM 695 C CA . LYS A 1 91 ? -12.598 -4.635 0.674 1.00 96.25 91 LYS A CA 1
ATOM 696 C C . LYS A 1 91 ? -12.465 -3.154 1.033 1.00 96.25 91 LYS A C 1
ATOM 698 O O . LYS A 1 91 ? -12.778 -2.302 0.205 1.00 96.25 91 LYS A O 1
ATOM 703 N N . VAL A 1 92 ? -11.971 -2.850 2.232 1.00 97.94 92 VAL A N 1
ATOM 704 C CA . VAL A 1 92 ? -11.761 -1.490 2.756 1.00 97.94 92 VAL A CA 1
ATOM 705 C C . VAL A 1 92 ? -10.283 -1.200 3.017 1.00 97.94 92 VAL A C 1
ATOM 707 O O . VAL A 1 92 ? -9.948 -0.322 3.806 1.00 97.94 92 VAL A O 1
ATOM 710 N N . ARG A 1 93 ? -9.382 -1.927 2.343 1.00 96.94 93 ARG A N 1
ATOM 711 C CA . ARG A 1 93 ? -7.937 -1.752 2.516 1.00 96.94 93 ARG A CA 1
ATOM 712 C C . ARG A 1 93 ? -7.522 -0.293 2.259 1.00 96.94 93 ARG A C 1
ATOM 714 O O . ARG A 1 93 ? -8.120 0.332 1.368 1.00 96.94 93 ARG A O 1
ATOM 721 N N . PRO A 1 94 ? -6.506 0.215 2.986 1.00 97.44 94 PRO A N 1
ATOM 722 C CA . PRO A 1 94 ? -6.046 1.592 2.851 1.00 97.44 94 PRO A CA 1
ATOM 723 C C . PRO A 1 94 ? -5.702 1.977 1.417 1.00 97.44 94 PRO A C 1
ATOM 725 O O . PRO A 1 94 ? -5.244 1.130 0.644 1.00 97.44 94 PRO A O 1
ATOM 728 N N . ILE A 1 95 ? -5.852 3.257 1.077 1.00 97.06 95 ILE A N 1
ATOM 729 C CA . ILE A 1 95 ? -5.579 3.769 -0.271 1.00 97.06 95 ILE A CA 1
ATOM 730 C C . ILE A 1 95 ? -4.174 3.411 -0.776 1.00 97.06 95 ILE A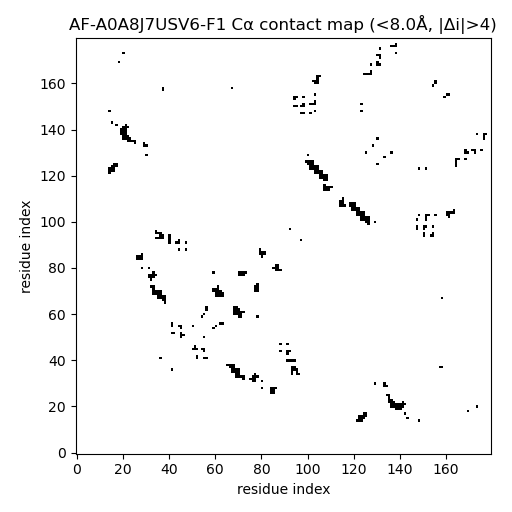 C 1
ATOM 732 O O . ILE A 1 95 ? -4.025 2.961 -1.910 1.00 97.06 95 ILE A O 1
ATOM 736 N N . ILE A 1 96 ? -3.155 3.478 0.087 1.00 95.75 96 ILE A N 1
ATOM 737 C CA . ILE A 1 96 ? -1.790 3.081 -0.277 1.00 95.75 96 ILE A CA 1
ATOM 738 C C . ILE A 1 96 ? -1.706 1.588 -0.630 1.00 95.75 96 ILE A C 1
ATOM 740 O O . ILE A 1 96 ? -1.053 1.213 -1.598 1.00 95.75 96 ILE A O 1
ATOM 744 N N . CYS A 1 97 ? -2.439 0.720 0.076 1.00 96.00 97 CYS A N 1
ATOM 745 C CA . CYS A 1 97 ? -2.518 -0.708 -0.240 1.00 96.00 97 CYS A CA 1
ATOM 746 C C . CYS A 1 97 ? -3.280 -0.990 -1.541 1.00 96.00 97 CYS A C 1
ATOM 748 O O . CYS A 1 97 ? -3.082 -2.051 -2.129 1.00 96.00 97 CYS A O 1
ATOM 750 N N . ARG A 1 98 ? -4.171 -0.088 -1.972 1.00 95.81 98 ARG A N 1
ATOM 751 C CA . ARG A 1 98 ? -4.834 -0.168 -3.284 1.00 95.81 98 ARG A CA 1
ATOM 752 C C . ARG A 1 98 ? -3.915 0.273 -4.411 1.00 95.81 98 ARG A C 1
ATOM 754 O O . ARG A 1 98 ? -4.026 -0.282 -5.492 1.00 95.81 98 ARG A O 1
ATOM 761 N N . LEU A 1 99 ? -3.024 1.227 -4.145 1.00 95.69 99 LEU A N 1
ATOM 762 C CA . LEU A 1 99 ? -2.045 1.714 -5.113 1.00 95.69 99 LEU A CA 1
ATOM 763 C C . LEU A 1 99 ? -0.915 0.705 -5.363 1.00 95.69 99 LEU A C 1
ATOM 765 O O . LEU A 1 99 ? -0.472 0.548 -6.500 1.00 95.69 99 LEU A O 1
ATOM 769 N N . ARG A 1 100 ? -0.446 0.002 -4.322 1.00 95.06 100 ARG A N 1
ATOM 770 C CA . ARG A 1 100 ? 0.639 -0.980 -4.465 1.00 95.06 100 ARG A CA 1
ATOM 771 C C . ARG A 1 100 ? 0.310 -2.029 -5.549 1.00 95.06 100 ARG A C 1
ATOM 773 O O . ARG A 1 100 ? -0.814 -2.533 -5.583 1.00 95.06 100 ARG A O 1
ATOM 780 N N . PRO A 1 101 ? 1.280 -2.398 -6.406 1.00 95.62 101 PRO A N 1
ATOM 781 C CA . PRO A 1 101 ? 2.729 -2.176 -6.297 1.00 95.62 101 PRO A CA 1
ATOM 782 C C . PRO A 1 101 ? 3.204 -0.829 -6.850 1.00 95.62 101 PRO A C 1
ATOM 784 O O . PRO A 1 101 ? 4.403 -0.550 -6.829 1.00 95.62 101 PRO A O 1
ATOM 787 N N . TYR A 1 102 ? 2.288 -0.040 -7.403 1.00 95.62 102 TYR A N 1
ATOM 788 C CA . TYR A 1 102 ? 2.631 1.204 -8.052 1.00 95.62 102 TYR A CA 1
ATOM 789 C C . TYR A 1 102 ? 2.935 2.309 -7.031 1.00 95.62 102 TYR A C 1
ATOM 791 O O . TYR A 1 102 ? 2.713 2.174 -5.824 1.00 95.62 102 TYR A O 1
ATOM 799 N N . SER A 1 103 ? 3.490 3.388 -7.559 1.00 93.12 103 SER A N 1
ATOM 800 C CA . SER A 1 103 ? 3.924 4.605 -6.893 1.00 93.12 103 SER A CA 1
ATOM 801 C C . SER A 1 103 ? 3.752 5.758 -7.880 1.00 93.12 103 SER A C 1
ATOM 803 O O . SER A 1 103 ? 3.886 5.563 -9.088 1.00 93.12 103 SER A O 1
ATOM 805 N N . ILE A 1 104 ? 3.436 6.951 -7.390 1.00 91.69 104 ILE A N 1
ATOM 806 C CA . ILE A 1 104 ? 3.302 8.155 -8.214 1.00 91.69 104 ILE A CA 1
ATOM 807 C C . ILE A 1 104 ? 4.524 9.038 -8.018 1.00 91.69 104 ILE A C 1
ATOM 809 O O . ILE A 1 104 ? 4.902 9.346 -6.889 1.00 91.69 104 ILE A O 1
ATOM 813 N N . GLN A 1 105 ? 5.169 9.418 -9.118 1.00 89.25 105 GLN A N 1
ATOM 814 C CA . GLN A 1 105 ? 6.439 10.136 -9.068 1.00 89.25 105 GLN A CA 1
ATOM 815 C C . GLN A 1 105 ? 6.453 11.281 -10.069 1.00 89.25 105 GLN A C 1
ATOM 817 O O . GLN A 1 105 ? 5.966 11.153 -11.192 1.00 89.25 105 GLN A O 1
ATOM 822 N N . LEU A 1 106 ? 7.044 12.402 -9.660 1.00 85.12 106 LEU A N 1
ATOM 823 C CA . LEU A 1 106 ? 7.339 13.515 -10.553 1.00 85.12 106 LEU A CA 1
ATOM 824 C C . LEU A 1 106 ? 8.602 13.199 -11.352 1.00 85.12 106 LEU A C 1
ATOM 826 O O . LEU A 1 106 ? 9.694 13.084 -10.793 1.00 85.12 106 LEU A O 1
ATOM 830 N N . ILE A 1 107 ? 8.463 13.093 -12.670 1.00 79.62 107 ILE A N 1
ATOM 831 C CA . ILE A 1 107 ? 9.577 12.846 -13.584 1.00 79.62 107 ILE A CA 1
ATOM 832 C C . ILE A 1 107 ? 9.801 14.106 -14.423 1.00 79.62 107 ILE A C 1
ATOM 834 O O . ILE A 1 107 ? 8.924 14.542 -15.164 1.00 79.62 107 ILE A O 1
ATOM 838 N N . GLY A 1 108 ? 10.978 14.722 -14.285 1.00 69.62 108 GLY A N 1
ATOM 839 C CA . GLY A 1 108 ? 11.357 15.926 -15.029 1.00 69.62 108 GLY A CA 1
ATOM 840 C C . GLY A 1 108 ? 11.829 15.620 -16.451 1.00 69.62 108 GLY A C 1
ATOM 841 O O . GLY A 1 108 ? 12.594 14.678 -16.656 1.00 69.62 108 GLY A O 1
ATOM 842 N N . LYS A 1 109 ? 11.456 16.451 -17.432 1.00 56.62 109 LYS A N 1
ATOM 843 C CA . LYS A 1 109 ? 12.097 16.430 -18.755 1.00 56.62 109 LYS A CA 1
ATOM 844 C C . LYS A 1 109 ? 13.446 17.152 -18.683 1.00 56.62 109 LYS A C 1
ATOM 846 O O . LYS A 1 109 ? 13.514 18.348 -18.406 1.00 56.62 109 LYS A O 1
ATOM 851 N N . ASN A 1 110 ? 14.535 16.443 -18.976 1.00 48.69 110 ASN A N 1
ATOM 852 C CA . ASN A 1 110 ? 15.820 17.085 -19.250 1.00 48.69 110 ASN A CA 1
ATOM 853 C C . ASN A 1 110 ? 15.781 17.655 -20.676 1.00 48.69 110 ASN A C 1
ATOM 855 O O . ASN A 1 110 ? 15.873 16.905 -21.643 1.00 48.69 110 ASN A O 1
ATOM 859 N N . LYS A 1 111 ? 15.668 18.979 -20.825 1.00 46.19 111 LYS A N 1
ATOM 860 C CA . LYS A 1 111 ? 16.017 19.668 -22.079 1.00 46.19 111 LYS A CA 1
ATOM 861 C C . LYS A 1 111 ? 17.327 20.425 -21.863 1.00 46.19 111 LYS A C 1
ATOM 863 O O . LYS A 1 111 ? 17.366 21.373 -21.086 1.00 46.19 111 LYS A O 1
ATOM 868 N N . GLY A 1 112 ? 18.403 19.986 -22.519 1.00 47.97 112 GLY A N 1
ATOM 869 C CA . GLY A 1 112 ? 19.684 20.709 -22.538 1.00 47.97 112 GLY A CA 1
ATOM 870 C C . GLY A 1 112 ? 20.415 20.802 -21.190 1.00 47.97 112 GLY A C 1
ATOM 871 O O . GLY A 1 112 ? 20.997 21.838 -20.886 1.00 47.97 112 GLY A O 1
ATOM 872 N N . GLY A 1 113 ? 20.361 19.762 -20.351 1.00 49.59 113 GLY A N 1
ATOM 873 C CA . GLY A 1 113 ? 21.166 19.683 -19.119 1.00 49.59 113 GLY A CA 1
ATOM 874 C C . GLY A 1 113 ? 20.708 20.562 -17.945 1.00 49.59 113 GLY A C 1
ATOM 875 O O . GLY A 1 113 ? 21.311 20.499 -16.877 1.00 49.59 113 GLY A O 1
ATOM 876 N N . 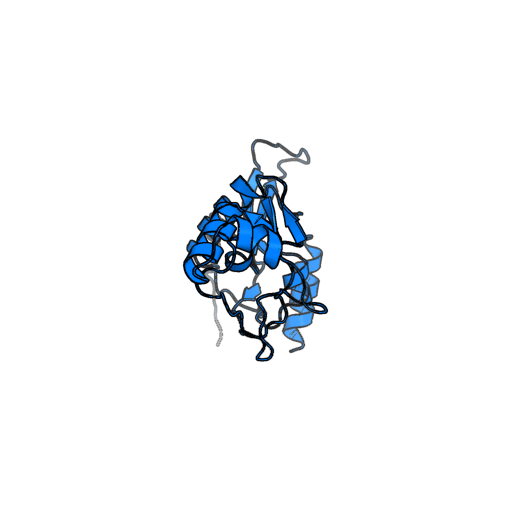LYS A 1 114 ? 19.624 21.341 -18.084 1.00 44.75 114 LYS A N 1
ATOM 877 C CA . LYS A 1 114 ? 19.009 22.098 -16.979 1.00 44.75 114 LYS A CA 1
ATOM 878 C C . LYS A 1 114 ? 17.666 21.475 -16.589 1.00 44.75 114 LYS A C 1
ATOM 880 O O . LYS A 1 114 ? 16.756 21.385 -17.412 1.00 44.75 114 LYS A O 1
ATOM 885 N N . LYS A 1 115 ? 17.523 21.063 -15.321 1.00 51.28 115 LYS A N 1
ATOM 886 C CA . LYS A 1 115 ? 16.245 20.601 -14.748 1.00 51.28 115 LYS A CA 1
ATOM 887 C C . LYS A 1 115 ? 15.258 21.770 -14.718 1.00 51.28 115 LYS A C 1
ATOM 889 O O . LYS A 1 115 ? 15.357 22.633 -13.850 1.00 51.28 115 LYS A O 1
ATOM 894 N N . ASN A 1 116 ? 14.305 21.807 -15.645 1.00 50.78 116 ASN A N 1
ATOM 895 C CA . ASN A 1 116 ? 13.235 22.798 -15.611 1.00 50.78 116 ASN A CA 1
ATOM 896 C C . ASN A 1 116 ? 12.050 22.245 -14.802 1.00 50.78 116 ASN A C 1
ATOM 898 O O . ASN A 1 116 ? 11.357 21.335 -15.261 1.00 50.78 116 ASN A O 1
ATOM 902 N N . LYS A 1 117 ? 11.819 22.785 -13.595 1.00 51.91 117 LYS A N 1
ATOM 903 C CA . LYS A 1 117 ? 10.716 22.367 -12.705 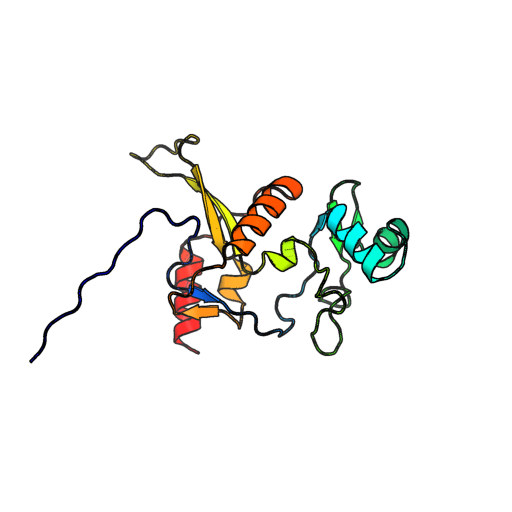1.00 51.91 117 LYS A CA 1
ATOM 904 C C . LYS A 1 117 ? 9.335 22.516 -13.359 1.00 51.91 117 LYS A C 1
ATOM 906 O O . LYS A 1 117 ? 8.443 21.742 -13.043 1.00 51.91 117 LYS A O 1
ATOM 911 N N . ASN A 1 118 ? 9.193 23.409 -14.342 1.00 57.50 118 ASN A N 1
ATOM 912 C CA . ASN A 1 118 ? 7.941 23.631 -15.077 1.00 57.50 118 ASN A CA 1
ATOM 913 C C . ASN A 1 118 ? 7.657 22.561 -16.155 1.00 57.50 118 ASN A C 1
ATOM 915 O O . ASN A 1 118 ? 6.747 22.726 -16.958 1.00 57.50 118 ASN A O 1
ATOM 919 N N . SER A 1 119 ? 8.447 21.482 -16.212 1.00 63.97 119 SER A N 1
ATOM 920 C CA . SER A 1 119 ? 8.300 20.390 -17.189 1.00 63.97 119 SER A CA 1
ATOM 921 C C . SER A 1 119 ? 8.215 18.998 -16.552 1.00 63.97 119 SER A C 1
ATOM 923 O O . SER A 1 119 ? 8.407 17.994 -17.240 1.00 63.97 119 SER A O 1
ATOM 925 N N . ALA A 1 120 ? 7.986 18.939 -15.237 1.00 73.19 120 ALA A N 1
ATOM 926 C CA . ALA A 1 120 ? 7.794 17.685 -14.525 1.00 73.19 120 ALA A CA 1
ATOM 927 C C . ALA A 1 120 ? 6.386 17.130 -14.769 1.00 73.19 120 ALA A C 1
ATOM 929 O O . ALA A 1 120 ? 5.400 17.858 -14.698 1.00 73.19 120 ALA A O 1
ATOM 930 N N . GLU A 1 121 ? 6.313 15.836 -15.052 1.00 82.94 121 GLU A N 1
ATOM 931 C CA . GLU A 1 121 ? 5.074 15.108 -15.304 1.00 82.94 121 GLU A CA 1
ATOM 932 C C . GLU A 1 121 ? 4.882 14.055 -14.210 1.00 82.94 121 GLU A C 1
ATOM 934 O O . GLU A 1 121 ? 5.834 13.365 -13.831 1.00 82.94 121 GLU A O 1
ATOM 939 N N . LEU A 1 122 ? 3.659 13.936 -13.686 1.00 85.62 122 LEU A N 1
ATOM 940 C CA . LEU A 1 122 ? 3.305 12.866 -12.759 1.00 85.62 122 LEU A CA 1
ATOM 941 C C . LEU A 1 122 ? 3.177 11.557 -13.534 1.00 85.62 122 LEU A C 1
ATOM 943 O O . LEU A 1 122 ? 2.298 11.416 -14.381 1.00 85.62 122 LEU A O 1
ATOM 947 N N . LYS A 1 123 ? 4.030 10.586 -13.210 1.00 89.81 123 LYS A N 1
ATOM 948 C CA . LYS A 1 123 ? 3.983 9.248 -13.794 1.00 89.81 123 LYS A CA 1
ATOM 949 C C . LYS A 1 123 ? 3.768 8.185 -12.734 1.00 89.81 123 LYS A C 1
ATOM 951 O O . LYS A 1 123 ? 4.448 8.149 -11.708 1.00 89.81 123 LYS A O 1
ATOM 956 N N . LEU A 1 124 ? 2.829 7.293 -13.021 1.00 92.38 124 LEU A N 1
ATOM 957 C CA . LEU A 1 124 ? 2.646 6.050 -12.299 1.00 92.38 124 LEU A CA 1
ATOM 958 C C . LEU A 1 124 ? 3.788 5.097 -12.654 1.00 92.38 124 LEU A C 1
ATOM 960 O O . LEU A 1 124 ? 4.044 4.790 -13.813 1.00 92.38 124 LEU A O 1
ATOM 964 N N . THR A 1 125 ? 4.492 4.617 -11.653 1.00 93.75 125 THR A N 1
ATOM 965 C CA . THR A 1 125 ? 5.645 3.731 -11.793 1.00 93.75 125 THR A CA 1
ATOM 966 C C . THR A 1 125 ? 5.612 2.706 -10.668 1.00 93.75 125 THR A C 1
ATOM 968 O O . THR A 1 125 ? 4.625 2.624 -9.943 1.00 93.75 125 THR A O 1
ATOM 971 N N . TYR A 1 126 ? 6.643 1.887 -10.516 1.00 95.31 126 TYR A N 1
ATOM 972 C CA . TYR A 1 126 ? 6.722 0.911 -9.436 1.00 95.31 126 TYR A CA 1
ATOM 973 C C . TYR A 1 126 ? 7.443 1.462 -8.218 1.00 95.31 126 TYR A C 1
ATOM 975 O O . TYR A 1 126 ? 8.445 2.163 -8.344 1.00 95.31 126 TYR A O 1
ATOM 983 N N . ASP A 1 127 ? 6.977 1.071 -7.037 1.00 94.12 127 ASP A N 1
ATOM 984 C CA . ASP A 1 127 ? 7.751 1.234 -5.812 1.00 94.12 127 ASP A CA 1
ATOM 985 C C . ASP A 1 127 ? 9.021 0.353 -5.843 1.00 94.12 127 ASP A C 1
ATOM 987 O O . ASP A 1 127 ? 8.951 -0.812 -6.269 1.00 94.12 127 ASP A O 1
ATOM 991 N N . PRO A 1 128 ? 10.175 0.872 -5.377 1.00 94.44 128 PRO A N 1
ATOM 992 C CA . PRO A 1 128 ? 11.452 0.157 -5.382 1.00 94.44 128 PRO A CA 1
ATOM 993 C C . PRO A 1 128 ? 11.402 -1.246 -4.772 1.00 94.44 128 PRO A C 1
ATOM 995 O O . PRO A 1 128 ? 11.911 -2.204 -5.356 1.00 94.44 128 PRO A O 1
ATOM 998 N N . TRP A 1 129 ? 10.740 -1.397 -3.622 1.00 94.12 129 TRP A N 1
ATOM 999 C CA . TRP A 1 129 ? 10.689 -2.675 -2.921 1.00 94.12 129 TRP A CA 1
ATOM 1000 C C . TRP A 1 129 ? 9.939 -3.720 -3.746 1.00 94.12 129 TRP A C 1
ATOM 1002 O O . TRP A 1 129 ? 10.306 -4.899 -3.754 1.00 94.12 129 TRP A O 1
ATOM 1012 N N . PHE A 1 130 ? 8.904 -3.305 -4.478 1.00 96.25 130 PHE A N 1
ATOM 1013 C CA . PHE A 1 130 ? 8.129 -4.212 -5.314 1.00 96.25 130 PHE A CA 1
ATOM 1014 C C . PHE A 1 130 ? 8.926 -4.710 -6.520 1.00 96.25 130 PHE A C 1
ATOM 1016 O O . PHE A 1 130 ? 8.848 -5.906 -6.809 1.00 96.25 130 PHE A O 1
ATOM 1023 N N . LEU A 1 131 ? 9.729 -3.856 -7.164 1.00 96.06 131 LEU A N 1
ATOM 1024 C CA . LEU A 1 131 ? 10.610 -4.261 -8.270 1.00 96.06 131 LEU A CA 1
ATOM 1025 C C . LEU A 1 131 ? 11.564 -5.390 -7.867 1.00 96.06 131 LEU A C 1
ATOM 1027 O O . LEU A 1 131 ? 11.815 -6.317 -8.643 1.00 96.06 131 LEU A O 1
ATOM 1031 N N . GLU A 1 132 ? 12.052 -5.360 -6.633 1.00 95.19 132 GLU A N 1
ATOM 1032 C CA . GLU A 1 132 ? 12.984 -6.360 -6.123 1.00 95.19 132 GLU A CA 1
ATOM 1033 C C . GLU A 1 132 ? 12.280 -7.621 -5.604 1.00 95.19 132 GLU A C 1
ATOM 1035 O O . GLU A 1 132 ? 12.732 -8.740 -5.858 1.00 95.19 132 GLU A O 1
ATOM 1040 N N . ASN A 1 133 ? 11.145 -7.468 -4.915 1.00 95.69 133 ASN A N 1
ATOM 1041 C CA . ASN A 1 133 ? 10.593 -8.532 -4.070 1.00 95.69 133 ASN A CA 1
ATOM 1042 C C . ASN A 1 133 ? 9.263 -9.110 -4.565 1.00 95.69 133 ASN A C 1
ATOM 1044 O O . ASN A 1 133 ? 8.871 -10.212 -4.162 1.00 95.69 133 ASN A O 1
ATOM 1048 N N . CYS A 1 134 ? 8.535 -8.411 -5.439 1.00 96.69 134 CYS A N 1
ATOM 1049 C CA . CYS A 1 134 ? 7.192 -8.841 -5.800 1.00 96.69 134 CYS A CA 1
ATOM 1050 C C . CYS A 1 134 ? 7.215 -10.140 -6.620 1.00 96.69 134 CYS A C 1
ATOM 1052 O O . CYS A 1 134 ? 7.888 -10.262 -7.652 1.00 96.69 134 CYS A O 1
ATOM 1054 N N . LYS A 1 135 ? 6.437 -11.129 -6.161 1.00 95.12 135 LYS A N 1
ATOM 1055 C CA . LYS A 1 135 ? 6.237 -12.416 -6.848 1.00 95.12 135 LYS A CA 1
ATOM 1056 C C . LYS A 1 135 ? 5.205 -12.347 -7.976 1.00 95.12 135 LYS A C 1
ATOM 1058 O O . LYS A 1 135 ? 5.160 -13.265 -8.779 1.00 95.12 135 LYS A O 1
ATOM 1063 N N . GLY A 1 136 ? 4.393 -11.290 -8.012 1.00 96.06 136 GLY A N 1
ATOM 1064 C CA . GLY A 1 136 ? 3.363 -11.072 -9.029 1.00 96.06 136 GLY A CA 1
ATOM 1065 C C . GLY A 1 136 ? 3.833 -10.306 -10.264 1.00 96.06 136 GLY A C 1
ATOM 1066 O O . GLY A 1 136 ? 3.038 -10.114 -11.174 1.00 96.06 136 GLY A O 1
ATOM 1067 N N . MET A 1 137 ? 5.087 -9.847 -10.286 1.00 97.06 137 MET A N 1
ATOM 1068 C CA . MET A 1 137 ? 5.674 -9.190 -11.456 1.00 97.06 137 MET A CA 1
ATOM 1069 C C . MET A 1 137 ? 6.164 -10.213 -12.478 1.00 97.06 137 MET A C 1
ATOM 1071 O O . MET A 1 137 ? 6.654 -11.275 -12.088 1.00 97.06 137 MET A O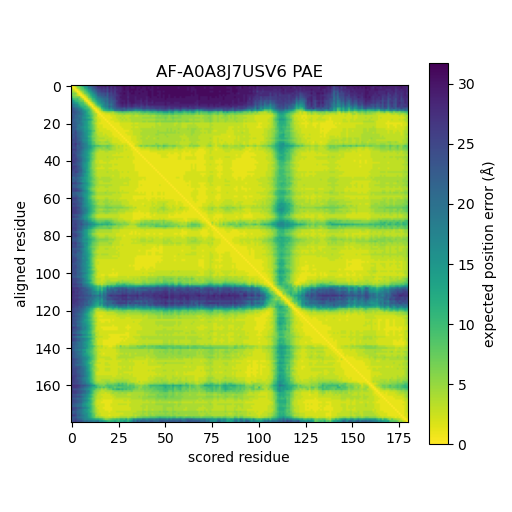 1
ATOM 1075 N N . PHE A 1 138 ? 6.062 -9.858 -13.754 1.00 96.94 138 PHE A N 1
ATOM 1076 C CA . PHE A 1 138 ? 6.523 -10.637 -14.903 1.00 96.94 138 PHE A CA 1
ATOM 1077 C C . PHE A 1 138 ? 6.878 -9.694 -16.062 1.00 96.94 138 PHE A C 1
ATOM 1079 O O . PHE A 1 138 ? 6.486 -8.528 -16.052 1.00 96.94 138 PHE A O 1
ATOM 1086 N N . LEU A 1 139 ? 7.654 -10.174 -17.033 1.00 97.25 139 LEU A N 1
ATOM 1087 C CA . LEU A 1 139 ? 7.946 -9.405 -18.245 1.00 97.25 139 LEU A CA 1
ATOM 1088 C C . LEU A 1 139 ? 6.722 -9.402 -19.161 1.00 97.25 139 LEU A C 1
ATOM 1090 O O . LEU A 1 139 ? 6.136 -10.457 -19.398 1.00 97.25 139 LEU A O 1
ATOM 1094 N N . GLY A 1 140 ? 6.343 -8.231 -19.661 1.00 94.00 140 GLY A N 1
ATOM 1095 C CA . GLY A 1 140 ? 5.226 -8.080 -20.587 1.00 94.00 140 GLY A CA 1
ATOM 1096 C C . GLY A 1 140 ? 4.663 -6.665 -20.616 1.00 94.00 140 GLY A C 1
ATOM 1097 O O . GLY A 1 140 ? 5.082 -5.795 -19.846 1.00 94.00 140 GLY A O 1
ATOM 1098 N N . ASP A 1 141 ? 3.642 -6.488 -21.450 1.00 90.56 141 ASP A N 1
ATOM 1099 C CA . ASP A 1 141 ? 3.086 -5.179 -21.807 1.00 90.56 141 ASP A CA 1
ATOM 1100 C C . ASP A 1 141 ? 1.697 -4.911 -21.201 1.00 90.56 141 ASP A C 1
ATOM 1102 O O . ASP A 1 141 ? 0.980 -4.014 -21.643 1.00 90.56 141 ASP A O 1
ATOM 1106 N N . LEU A 1 142 ? 1.297 -5.673 -20.174 1.00 92.56 142 LEU A N 1
ATOM 1107 C CA . LEU A 1 142 ? 0.079 -5.393 -19.418 1.00 92.56 142 LEU A CA 1
ATOM 1108 C C . LEU A 1 142 ? 0.228 -4.057 -18.685 1.00 92.56 142 LEU A C 1
ATOM 1110 O O . LEU A 1 142 ? 1.055 -3.888 -17.782 1.00 92.56 142 LEU A O 1
ATOM 1114 N N . LEU A 1 143 ? -0.613 -3.112 -19.084 1.00 90.62 143 LEU A N 1
ATOM 1115 C CA . LEU A 1 143 ? -0.606 -1.758 -18.562 1.00 90.62 143 LEU A CA 1
ATOM 1116 C C . LEU A 1 143 ? -1.366 -1.658 -17.232 1.00 90.62 143 LEU A C 1
ATOM 1118 O O . LEU A 1 143 ? -2.306 -2.423 -17.004 1.00 90.62 143 LEU A O 1
ATOM 1122 N N . PRO A 1 144 ? -0.999 -0.702 -16.358 1.00 92.38 144 PRO A N 1
ATOM 1123 C CA . PRO A 1 144 ? -1.784 -0.408 -15.167 1.00 92.38 144 PRO A CA 1
ATOM 1124 C C . PRO A 1 144 ? -3.195 0.054 -15.546 1.00 92.38 144 PRO A C 1
ATOM 1126 O O . PRO A 1 144 ? -3.364 0.880 -16.444 1.00 92.38 144 PRO A O 1
ATOM 1129 N N . GLU A 1 145 ? -4.201 -0.426 -14.820 1.00 91.69 145 GLU A N 1
ATOM 1130 C CA . GLU A 1 145 ? -5.578 0.051 -14.969 1.00 91.69 145 GLU A CA 1
ATOM 1131 C C . GLU A 1 145 ? -5.702 1.526 -14.544 1.00 91.69 145 GLU A C 1
ATOM 1133 O O . GLU A 1 145 ? -5.014 1.986 -13.629 1.00 91.69 145 GLU A O 1
ATOM 1138 N N . GLU A 1 146 ? -6.626 2.272 -15.157 1.00 89.00 146 GLU A N 1
ATOM 1139 C CA . GLU A 1 146 ? -6.839 3.704 -14.881 1.00 89.00 146 GLU A CA 1
ATOM 1140 C C . GLU A 1 146 ? -7.141 3.990 -13.395 1.00 89.00 146 GLU A C 1
ATOM 1142 O O . GLU A 1 146 ? -6.766 5.034 -12.854 1.00 89.00 146 GLU A O 1
ATOM 1147 N N . GLU A 1 147 ? -7.776 3.042 -12.698 1.00 92.94 147 GLU A N 1
ATOM 1148 C CA . GLU A 1 147 ? -8.072 3.149 -11.266 1.00 92.94 147 GLU A CA 1
ATOM 1149 C C . GLU A 1 147 ? -6.799 3.341 -10.424 1.00 92.94 147 GLU A C 1
ATOM 1151 O O . GLU A 1 147 ? -6.798 4.113 -9.461 1.00 92.94 147 GLU A O 1
ATOM 1156 N N . TYR A 1 148 ? -5.675 2.732 -10.819 1.00 93.81 148 TYR A N 1
ATOM 1157 C CA . TYR A 1 148 ? -4.401 2.928 -10.130 1.00 93.81 148 TYR A CA 1
ATOM 1158 C C . TYR A 1 148 ? -3.911 4.370 -10.210 1.00 93.81 148 TYR A C 1
ATOM 1160 O O . TYR A 1 148 ? -3.347 4.869 -9.237 1.00 93.81 148 TYR A O 1
ATOM 1168 N N . PHE A 1 149 ? -4.172 5.069 -11.316 1.00 91.62 149 PHE A N 1
ATOM 1169 C CA . PHE A 1 149 ? -3.820 6.482 -11.439 1.00 91.62 149 PHE A CA 1
ATOM 1170 C C . PHE A 1 149 ? -4.663 7.355 -10.495 1.00 91.62 149 PHE A C 1
ATOM 1172 O O . PHE A 1 149 ? -4.137 8.247 -9.829 1.00 91.62 149 PHE A O 1
ATOM 1179 N N . LYS A 1 150 ? -5.957 7.041 -10.339 1.00 92.62 150 LYS A N 1
ATOM 1180 C CA . LYS A 1 150 ? -6.850 7.715 -9.373 1.00 92.62 150 LYS A CA 1
ATOM 1181 C C . LYS A 1 150 ? -6.388 7.491 -7.930 1.00 92.62 150 LYS A C 1
ATOM 1183 O O . LYS A 1 150 ? -6.344 8.431 -7.128 1.00 92.62 150 LYS A O 1
ATOM 1188 N N . HIS A 1 151 ? -5.987 6.262 -7.602 1.00 95.19 151 HIS A N 1
ATOM 1189 C CA . HIS A 1 151 ? -5.390 5.947 -6.305 1.00 95.19 151 HIS A CA 1
ATOM 1190 C C . HIS A 1 151 ? -4.081 6.707 -6.078 1.00 95.19 151 HIS A C 1
ATOM 1192 O O . HIS A 1 151 ? -3.882 7.254 -4.996 1.00 95.19 151 HIS A O 1
ATOM 1198 N N . ALA A 1 152 ? -3.228 6.791 -7.098 1.00 93.56 152 ALA A N 1
ATOM 1199 C CA . ALA A 1 152 ? -1.970 7.526 -7.069 1.00 93.56 152 ALA A CA 1
ATOM 1200 C C . ALA A 1 152 ? -2.172 9.005 -6.738 1.00 93.56 152 ALA A C 1
ATOM 1202 O O . ALA A 1 152 ? -1.554 9.500 -5.800 1.00 93.56 152 ALA A O 1
ATOM 1203 N N . ILE A 1 153 ? -3.080 9.689 -7.439 1.00 91.69 153 ILE A N 1
ATOM 1204 C CA . ILE A 1 153 ? -3.409 11.093 -7.150 1.00 91.69 153 ILE A CA 1
ATOM 1205 C C . ILE A 1 153 ? -3.861 11.241 -5.695 1.00 91.69 153 ILE A C 1
ATOM 1207 O O . ILE A 1 153 ? -3.380 12.115 -4.983 1.00 91.69 153 ILE A O 1
ATOM 1211 N N . THR A 1 154 ? -4.731 10.344 -5.223 1.00 93.81 154 THR A N 1
ATOM 1212 C CA . THR A 1 154 ? -5.213 10.377 -3.835 1.00 93.81 154 THR A CA 1
ATOM 1213 C C . THR A 1 154 ? -4.064 10.206 -2.835 1.00 93.81 154 THR A C 1
ATOM 1215 O O . THR A 1 154 ? -3.965 10.968 -1.873 1.00 93.81 154 THR A O 1
ATOM 1218 N N . VAL A 1 155 ? -3.168 9.239 -3.056 1.00 93.62 155 VAL A N 1
ATOM 1219 C CA . VAL A 1 155 ? -1.974 9.052 -2.217 1.00 93.62 155 VAL A CA 1
ATOM 1220 C C . VAL A 1 155 ? -1.106 10.308 -2.238 1.00 93.62 155 VAL A C 1
ATOM 1222 O O . VAL A 1 155 ? -0.777 10.809 -1.168 1.00 93.62 155 VAL A O 1
ATOM 1225 N N . TYR A 1 156 ? -0.817 10.871 -3.412 1.00 91.69 156 TYR A N 1
ATOM 1226 C CA . TYR A 1 156 ? -0.025 12.095 -3.544 1.00 91.69 156 TYR A CA 1
ATOM 1227 C C . TYR A 1 156 ? -0.625 13.257 -2.742 1.00 91.69 156 TYR A C 1
ATOM 1229 O O . TYR A 1 156 ? 0.061 13.895 -1.947 1.00 91.69 156 TYR A O 1
ATOM 1237 N N . THR A 1 157 ? -1.933 13.491 -2.878 1.00 91.06 157 THR A N 1
ATOM 1238 C CA . THR A 1 157 ? -2.634 14.587 -2.196 1.00 91.06 157 THR A CA 1
ATOM 1239 C C . THR A 1 157 ? -2.575 14.477 -0.670 1.00 91.06 157 THR A C 1
ATOM 1241 O O . THR A 1 157 ? -2.401 15.486 0.016 1.00 91.06 157 THR A O 1
ATOM 1244 N N . TYR A 1 158 ? -2.735 13.274 -0.110 1.00 91.12 158 TYR A N 1
ATOM 1245 C CA . TYR A 1 158 ? -2.868 13.102 1.344 1.00 91.12 158 TYR A CA 1
ATOM 1246 C C . TYR A 1 158 ? -1.582 12.660 2.051 1.00 91.12 158 TYR A C 1
ATOM 1248 O O . TYR A 1 158 ? -1.404 12.955 3.240 1.00 91.12 158 TYR A O 1
ATOM 1256 N N . MET A 1 159 ? -0.694 11.965 1.342 1.00 90.06 159 MET A N 1
ATOM 1257 C CA . MET A 1 159 ? 0.532 11.368 1.877 1.00 90.06 159 MET A CA 1
ATOM 1258 C C . MET A 1 159 ? 1.812 12.004 1.319 1.00 90.06 159 MET A C 1
ATOM 1260 O O . MET A 1 159 ? 2.863 11.835 1.932 1.00 90.06 159 MET A O 1
ATOM 1264 N N . GLY A 1 160 ? 1.724 12.790 0.242 1.00 85.88 160 GLY A N 1
ATOM 1265 C CA . GLY A 1 160 ? 2.858 13.489 -0.360 1.00 85.88 160 GLY A CA 1
ATOM 1266 C C . GLY A 1 160 ? 3.599 12.665 -1.412 1.00 85.88 160 GLY A C 1
ATOM 1267 O O . GLY A 1 160 ? 3.084 11.680 -1.941 1.00 85.88 160 GLY A O 1
ATOM 1268 N N . GLU A 1 161 ? 4.811 13.108 -1.740 1.00 76.94 161 GLU A N 1
ATOM 1269 C CA . GLU A 1 161 ? 5.620 12.510 -2.803 1.00 76.94 161 GLU A CA 1
ATOM 1270 C C . GLU A 1 161 ? 6.316 11.232 -2.327 1.00 76.94 161 GLU A C 1
ATOM 1272 O O . GLU A 1 161 ? 6.860 11.174 -1.220 1.00 76.94 161 GLU A O 1
ATOM 1277 N N . GLU A 1 162 ? 6.347 10.214 -3.185 1.00 79.06 162 GLU A N 1
ATOM 1278 C CA . GLU A 1 162 ? 7.175 9.033 -2.962 1.00 79.06 162 GLU A CA 1
ATOM 1279 C C . GLU A 1 162 ? 8.577 9.220 -3.559 1.00 79.06 162 GLU A C 1
ATOM 1281 O O . GLU A 1 162 ? 8.811 10.044 -4.447 1.00 79.06 162 GLU A O 1
ATOM 1286 N N . LYS A 1 163 ? 9.538 8.439 -3.056 1.00 79.25 163 LYS A N 1
ATOM 1287 C CA . LYS A 1 163 ? 10.911 8.448 -3.571 1.00 79.25 163 LYS A CA 1
ATOM 1288 C C . LYS A 1 163 ? 10.917 8.062 -5.047 1.00 79.25 163 LYS A C 1
ATOM 1290 O O . LYS A 1 163 ? 10.254 7.104 -5.432 1.00 79.25 163 LYS A O 1
ATOM 1295 N N . VAL A 1 164 ? 11.732 8.761 -5.835 1.00 86.44 164 VAL A N 1
ATOM 1296 C CA . VAL A 1 164 ? 11.976 8.393 -7.233 1.00 86.44 164 VAL A CA 1
ATOM 1297 C C . VAL A 1 164 ? 12.580 6.992 -7.290 1.00 86.44 164 VAL A C 1
ATOM 1299 O O . VAL A 1 164 ? 13.514 6.687 -6.547 1.00 86.44 164 VAL A O 1
ATOM 1302 N N . THR A 1 165 ? 12.056 6.153 -8.178 1.00 90.06 165 THR A N 1
ATOM 1303 C CA . THR A 1 165 ? 12.561 4.802 -8.421 1.00 90.06 165 THR A CA 1
ATOM 1304 C C . THR A 1 165 ? 13.767 4.869 -9.356 1.00 90.06 165 THR A C 1
ATOM 1306 O O . THR A 1 165 ? 13.600 5.288 -10.504 1.00 90.06 165 THR A O 1
ATOM 1309 N N . PRO A 1 166 ? 14.970 4.455 -8.909 1.00 92.00 166 PRO A N 1
ATOM 1310 C CA . PRO A 1 166 ? 16.160 4.449 -9.756 1.00 92.00 166 PRO A CA 1
ATOM 1311 C C . PRO A 1 166 ? 15.993 3.550 -10.989 1.00 92.0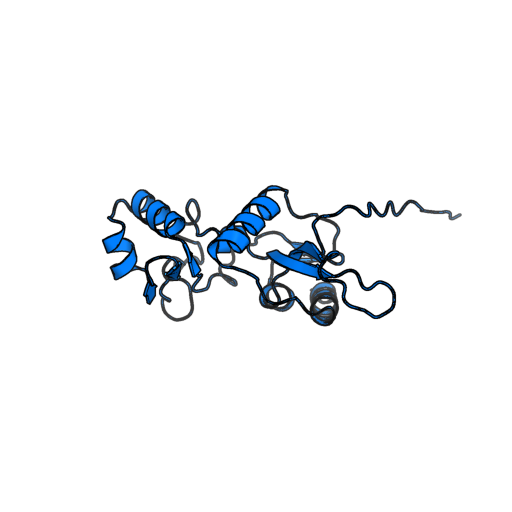0 166 PRO A C 1
ATOM 1313 O O . PRO A 1 166 ? 15.500 2.426 -10.863 1.00 92.00 166 PRO A O 1
ATOM 1316 N N . GLU A 1 167 ? 16.455 3.999 -12.164 1.00 91.00 167 GLU A N 1
ATOM 1317 C CA . GLU A 1 167 ? 16.430 3.192 -13.397 1.00 91.00 167 GLU A CA 1
ATOM 1318 C C . GLU A 1 167 ? 17.074 1.804 -13.220 1.00 91.00 167 GLU A C 1
ATOM 1320 O O . GLU A 1 167 ? 16.557 0.808 -13.724 1.00 91.00 167 GLU A O 1
ATOM 1325 N N . GLU A 1 168 ? 18.164 1.706 -12.456 1.00 94.88 168 GLU A N 1
ATOM 1326 C CA . GLU A 1 168 ? 18.887 0.449 -12.213 1.00 94.88 168 GLU A CA 1
ATOM 1327 C C . GLU A 1 168 ? 18.019 -0.661 -11.594 1.00 94.88 168 GLU A C 1
ATOM 1329 O O . GLU A 1 168 ? 18.262 -1.850 -11.831 1.00 94.88 168 GLU A O 1
ATOM 1334 N N . LEU A 1 169 ? 16.972 -0.299 -10.840 1.00 96.38 169 LEU A N 1
ATOM 1335 C CA . LEU A 1 169 ? 16.074 -1.277 -10.228 1.00 96.38 169 LEU A CA 1
ATOM 1336 C C . LEU A 1 169 ? 15.195 -1.976 -11.262 1.00 96.38 169 LEU A C 1
ATOM 1338 O O . LEU A 1 169 ? 14.853 -3.143 -11.066 1.00 96.38 169 LEU A O 1
ATOM 1342 N N . PHE A 1 170 ? 14.870 -1.314 -12.373 1.00 96.12 170 PHE A N 1
ATOM 1343 C CA . PHE A 1 170 ? 14.143 -1.948 -13.470 1.00 96.12 170 PHE A CA 1
ATOM 1344 C C . PHE A 1 170 ? 15.005 -3.009 -14.147 1.00 96.12 170 PHE A C 1
ATOM 1346 O O . PHE A 1 170 ? 14.546 -4.130 -14.354 1.00 96.12 170 PHE A O 1
ATOM 1353 N N . GLU A 1 171 ? 16.277 -2.712 -14.403 1.00 96.06 171 GLU A N 1
ATOM 1354 C CA . GLU A 1 171 ? 17.207 -3.676 -14.998 1.00 96.06 171 GLU A CA 1
ATOM 1355 C C . GLU A 1 171 ? 17.475 -4.865 -14.069 1.00 96.06 171 GLU A C 1
ATOM 1357 O O . GLU A 1 171 ? 17.474 -6.025 -14.496 1.00 96.06 171 GLU A O 1
ATOM 1362 N N . LYS A 1 172 ? 17.625 -4.610 -12.764 1.00 96.62 172 LYS A N 1
ATOM 1363 C CA . LYS A 1 172 ? 17.721 -5.671 -11.752 1.00 96.62 172 LYS A CA 1
ATOM 1364 C C . LYS A 1 172 ? 16.450 -6.524 -11.709 1.00 96.62 172 LYS A C 1
ATOM 1366 O O . LYS A 1 172 ? 16.540 -7.754 -11.643 1.00 96.62 172 LYS A O 1
ATOM 1371 N N . ALA A 1 173 ? 15.275 -5.897 -11.779 1.00 96.81 173 ALA A N 1
ATOM 1372 C CA . ALA A 1 173 ? 13.999 -6.597 -11.812 1.00 96.81 173 ALA A CA 1
ATOM 1373 C C . ALA A 1 173 ? 13.868 -7.465 -13.069 1.00 96.81 173 ALA A C 1
ATOM 1375 O O . ALA A 1 173 ? 13.577 -8.651 -12.939 1.00 96.81 173 ALA A O 1
ATOM 1376 N N . LYS A 1 174 ? 14.175 -6.940 -14.261 1.00 96.81 174 LYS A N 1
ATOM 1377 C CA . LYS A 1 174 ? 14.162 -7.710 -15.516 1.00 96.81 174 LYS A CA 1
ATOM 1378 C C . LYS A 1 174 ? 15.051 -8.950 -15.418 1.00 96.81 174 LYS A C 1
ATOM 1380 O O . LYS A 1 174 ? 14.573 -10.060 -15.636 1.00 96.81 174 LYS A O 1
ATOM 1385 N N . LYS A 1 175 ? 16.303 -8.801 -14.964 1.00 95.88 175 LYS A N 1
ATOM 1386 C CA . LYS A 1 175 ? 17.232 -9.933 -14.754 1.00 95.88 175 LYS A CA 1
ATOM 1387 C C . LYS A 1 175 ? 16.677 -10.994 -13.798 1.00 95.88 175 LYS A C 1
ATOM 1389 O O . LYS A 1 175 ? 16.891 -12.183 -14.015 1.00 95.88 175 LYS A O 1
ATOM 1394 N N . ARG A 1 176 ? 15.980 -10.583 -12.735 1.00 95.38 176 ARG A N 1
ATOM 1395 C CA . ARG A 1 176 ? 15.316 -11.494 -11.785 1.00 95.38 176 ARG A CA 1
ATOM 1396 C C . ARG A 1 176 ? 14.128 -12.221 -12.419 1.00 95.38 176 ARG A C 1
ATOM 1398 O O . ARG A 1 176 ? 13.889 -13.373 -12.077 1.00 95.38 176 ARG A O 1
ATOM 1405 N N . LEU A 1 177 ? 13.377 -11.551 -13.289 1.00 94.94 177 LEU A N 1
ATOM 1406 C CA . LEU A 1 177 ? 12.164 -12.087 -13.908 1.00 94.94 177 LEU A CA 1
ATOM 1407 C C . LEU A 1 177 ? 12.452 -13.042 -15.072 1.00 94.94 177 LEU A C 1
ATOM 1409 O O . LEU A 1 177 ? 11.675 -13.964 -15.260 1.00 94.94 177 LEU A O 1
ATOM 1413 N N . VAL A 1 178 ? 13.575 -12.883 -15.784 1.00 93.19 178 VAL A N 1
ATOM 1414 C CA . VAL A 1 178 ? 14.032 -13.849 -16.810 1.00 93.19 178 VAL A CA 1
ATOM 1415 C C . VAL A 1 178 ? 14.413 -15.204 -16.200 1.00 93.19 178 VAL A C 1
ATOM 1417 O O . VAL A 1 178 ? 14.296 -16.234 -16.848 1.00 93.19 178 VAL A O 1
ATOM 1420 N N . LYS A 1 179 ? 14.901 -15.211 -14.955 1.00 81.19 179 LYS A N 1
ATOM 1421 C CA . LYS A 1 179 ? 15.417 -16.412 -14.275 1.00 81.19 179 LYS A CA 1
ATOM 1422 C C . LYS A 1 179 ? 14.338 -17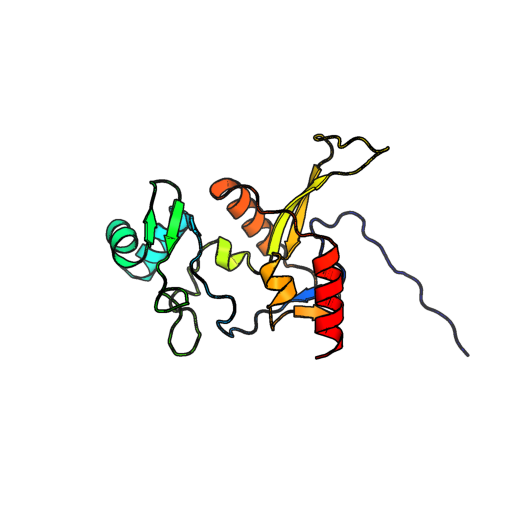.270 -13.595 1.00 81.19 179 LYS A 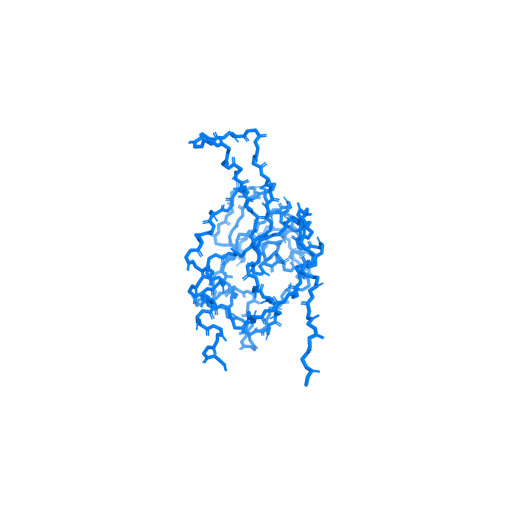C 1
ATOM 1424 O O . LYS A 1 179 ? 14.697 -18.210 -12.889 1.00 81.19 179 LYS A O 1
ATOM 1429 N N . LYS A 1 180 ? 13.063 -16.900 -13.706 1.00 66.62 180 LYS A N 1
ATOM 1430 C CA . LYS A 1 180 ? 11.928 -17.598 -13.087 1.00 66.62 180 LYS A CA 1
ATOM 1431 C C . LYS A 1 180 ? 11.190 -18.438 -14.109 1.00 66.62 180 LYS A C 1
ATOM 1433 O O . LYS A 1 180 ? 10.687 -19.494 -13.677 1.00 66.62 180 LYS A O 1
#

InterPro domains:
  IPR005358 Putative zinc- or iron-chelating domain containing protein [PF03692] (25-110)

Nearest PDB structures (foldseek):
  8jiw-assembly1_BV  TM=3.554E-01  e=7.984E+00  Triticum aestivum

Solvent-accessible surface area (backbone atoms only — not comparable to full-atom values): 10687 Å² total; per-residue (Å²): 136,89,85,74,90,83,81,86,79,77,71,91,80,61,59,55,54,56,90,55,45,17,75,50,90,70,76,70,44,82,86,49,47,58,50,61,33,45,60,66,32,45,47,44,43,12,64,73,70,72,49,50,54,68,52,38,48,69,74,45,33,70,44,72,75,91,58,47,30,28,39,26,62,48,96,86,25,19,62,51,51,42,96,89,30,42,55,79,49,60,96,50,52,32,61,57,68,65,25,51,60,44,37,44,30,79,48,65,47,74,62,90,89,46,85,42,79,94,50,50,42,73,29,40,28,56,32,62,68,40,51,75,65,49,84,35,52,41,79,39,82,63,70,84,59,72,66,45,56,57,35,29,52,53,41,38,75,77,74,42,84,54,81,80,59,61,72,68,48,54,57,54,26,51,61,57,49,76,76,108

Sequence (180 aa):
MTNSNPDSNSNSNSNYKTEGISWSCRFCGGCCDSPSVTKKDIANIAGFLKITFEEVVSKYLKSWNGKNG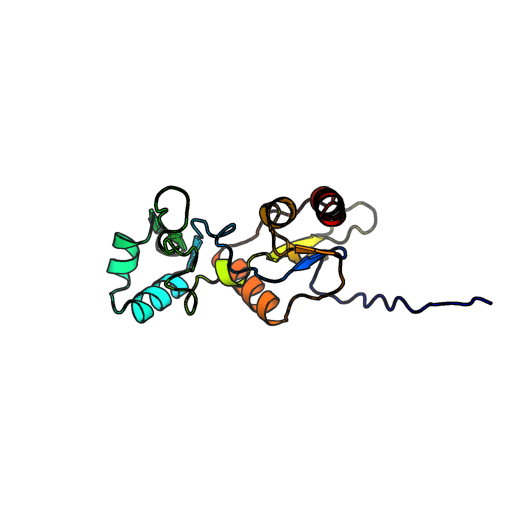VLKTSKTKCVFLGEDRKCTIYKVRPIICRLRPYSIQLIGKNKGGKKNKNSAELKLTYDPWFLENCKGMFLGDLLPEEEYFKHAITVYTYMGEEKVTPEELFEKAKKRLVKK

Mean predicted aligned error: 7.36 Å

Foldseek 3Di:
DDDDDDDPPPPVDALADEPQKDFDDPLQLQPAAWDKAFLVLLVLVCVVVVHDSVCCCVPFFPDDDPGMTIGDDDPGGHPQQDPVRHGVCVVSDGLVVVLPQKAWAWDFDDDPNDGDPVRTGIHIYGDLVCLQGPPGMAGHDDDDDPVSVVSNVVCCVRVNHDDDHDPVSNVVSHVVRVVD

Organism: Methanococcus voltae (NCBI:txid2188)

pLDDT: mean 86.8, std 17.68, range [30.41, 98.69]

Radius of gyration: 18.97 Å; Cα contacts (8 Å, |Δi|>4): 253; chains: 1; bounding box: 40×41×66 Å

Secondary structure (DSSP, 8-state):
-----------S--SB--TTEEE-----STT----EEEHHHHHHHHHHHTS-HHHHHHHHEEEE-SSEEEEPEETTEETTB-TTS-BTTGGG--HHHHHTTEEEEEEEEEETTEEEEEEEEEEEEE-HHHHHH-TTEEES--PPPHHHHHHHHHHHHHH-PPPPPPHHHHHHHHHHHHT-